Protein AF-A0A956THS9-F1 (afdb_monomer_lite)

pLDDT: mean 84.38, std 15.21, range [38.75, 98.88]

Radius of gyration: 22.65 Å; chains: 1; bounding box: 47×69×67 Å

Sequence (321 aa):
MRIQNQVSSPARQVNRKAMGSLGAATGSLVTRLAVPFVTAKLGAELCDSFGPAAKVAGAVAGFATGVYVEFKSRRFEGVFPAGRMVGGMVGGVVGTGLGTAMDGLGMDIFSPRMQDETKGFSLGSLPKKLWDPSYTSHARPTAERVQQMLDKMEPGDVIVTNSDTWLDLEVMGGLTGSNPSWVHVGLYAGDGQAVDSLIECGVVERPAAVVMGENEHVKILRPAYQGKEQAQAAVAEARTHVGKGFDLTYNLRGEGSDDGFGCAELVWKSLSRAAPQLGLEPRKLLGKEFLTHDVFTNNPNMTVIDDTGSNFGYNYLSKFS

Structure (mmCIF, N/CA/C/O backbone):
data_AF-A0A956THS9-F1
#
_entry.id   AF-A0A956THS9-F1
#
loop_
_atom_site.group_PDB
_atom_site.id
_atom_site.type_symbol
_atom_site.label_atom_id
_atom_site.label_alt_id
_atom_site.label_comp_id
_atom_site.label_asym_id
_atom_site.label_entity_id
_atom_site.label_seq_id
_atom_site.pdbx_PDB_ins_code
_atom_site.Cartn_x
_atom_site.Cartn_y
_atom_site.Cartn_z
_atom_site.occupancy
_atom_site.B_iso_or_equiv
_atom_site.auth_seq_id
_atom_site.auth_comp_id
_atom_site.auth_asym_id
_atom_site.auth_atom_id
_atom_site.pdbx_PDB_model_num
ATOM 1 N N . MET A 1 1 ? 24.525 -33.626 -41.305 1.00 48.88 1 MET A N 1
ATOM 2 C CA . MET A 1 1 ? 24.728 -33.053 -39.958 1.00 48.88 1 MET A CA 1
ATOM 3 C C . MET A 1 1 ? 23.407 -32.414 -39.533 1.00 48.88 1 MET A C 1
ATOM 5 O O . MET A 1 1 ? 23.054 -31.370 -40.061 1.00 48.88 1 MET A O 1
ATOM 9 N N . ARG A 1 2 ? 22.587 -33.103 -38.725 1.00 45.03 2 ARG A N 1
ATOM 10 C CA . ARG A 1 2 ? 21.310 -32.552 -38.233 1.00 45.03 2 ARG A CA 1
ATOM 11 C C . ARG A 1 2 ? 21.632 -31.637 -37.057 1.00 45.03 2 ARG A C 1
ATOM 13 O O . ARG A 1 2 ? 22.070 -32.128 -36.023 1.00 45.03 2 ARG A O 1
ATOM 20 N N . ILE A 1 3 ? 21.440 -30.333 -37.235 1.00 49.78 3 ILE A N 1
ATOM 21 C CA . ILE A 1 3 ? 21.437 -29.370 -36.135 1.00 49.78 3 ILE A CA 1
ATOM 22 C C . ILE A 1 3 ? 20.257 -29.773 -35.246 1.00 49.78 3 ILE A C 1
ATOM 24 O O . ILE A 1 3 ? 19.101 -29.626 -35.638 1.00 49.78 3 ILE A O 1
ATOM 28 N N . GLN A 1 4 ? 20.540 -30.392 -34.099 1.00 48.62 4 GLN A N 1
ATOM 29 C CA . GLN A 1 4 ? 19.526 -30.592 -33.073 1.00 48.62 4 GLN A CA 1
ATOM 30 C C . GLN A 1 4 ? 19.069 -29.200 -32.645 1.00 48.62 4 GLN A C 1
ATOM 32 O O . GLN A 1 4 ? 19.851 -28.441 -32.073 1.00 48.62 4 GLN A O 1
ATOM 37 N N . ASN A 1 5 ? 17.816 -28.862 -32.953 1.00 46.25 5 ASN A N 1
ATOM 38 C CA . ASN A 1 5 ? 17.142 -27.722 -32.355 1.00 46.25 5 ASN A CA 1
ATOM 39 C C . ASN A 1 5 ? 17.149 -27.952 -30.843 1.00 46.25 5 ASN A C 1
ATOM 41 O O . ASN A 1 5 ? 16.325 -28.703 -30.322 1.00 46.25 5 ASN A O 1
ATOM 45 N N . GLN A 1 6 ? 18.123 -27.357 -30.149 1.00 49.16 6 GLN A N 1
ATOM 46 C CA . GLN A 1 6 ? 18.077 -27.222 -28.705 1.00 49.16 6 GLN A CA 1
ATOM 47 C C . GLN A 1 6 ? 16.805 -26.444 -28.399 1.00 49.16 6 GLN A C 1
ATOM 49 O O . GLN A 1 6 ? 16.753 -25.229 -28.582 1.00 49.16 6 GLN A O 1
ATOM 54 N N . VAL A 1 7 ? 15.770 -27.163 -27.971 1.00 50.22 7 VAL A N 1
ATOM 55 C CA . VAL A 1 7 ? 14.616 -26.570 -27.310 1.00 50.22 7 VAL A CA 1
ATOM 56 C C . VAL A 1 7 ? 15.201 -25.782 -26.144 1.00 50.22 7 VAL A C 1
ATOM 58 O O . VAL A 1 7 ? 15.741 -26.365 -25.205 1.00 50.22 7 VAL A O 1
ATOM 61 N N . SER A 1 8 ? 15.222 -24.455 -26.276 1.00 53.62 8 SER A N 1
ATOM 62 C CA . SER A 1 8 ? 15.710 -23.552 -25.242 1.00 53.62 8 SER A CA 1
ATOM 63 C C . SER A 1 8 ? 15.016 -23.935 -23.944 1.00 53.62 8 SER A C 1
ATOM 65 O O . SER A 1 8 ? 13.783 -23.919 -23.901 1.00 53.62 8 SER A O 1
ATOM 67 N N . SER A 1 9 ? 15.779 -24.329 -22.921 1.00 55.91 9 SER A N 1
ATOM 68 C CA . SER A 1 9 ? 15.182 -24.677 -21.635 1.00 55.91 9 SER A CA 1
ATOM 69 C C . SER A 1 9 ? 14.331 -23.495 -21.148 1.00 55.91 9 SER A C 1
ATOM 71 O O . SER A 1 9 ? 14.708 -22.344 -21.393 1.00 55.91 9 SER A O 1
ATOM 73 N N . PRO A 1 10 ? 13.197 -23.735 -20.467 1.00 60.62 10 PRO A N 1
ATOM 74 C CA . PRO A 1 10 ? 12.355 -22.673 -19.908 1.00 60.62 10 PRO A CA 1
ATOM 75 C C . PRO A 1 10 ? 13.130 -21.635 -19.073 1.00 60.62 10 PRO A C 1
ATOM 77 O O . PRO A 1 10 ? 12.734 -20.475 -19.018 1.00 60.62 10 PRO A O 1
ATOM 80 N N . ALA A 1 11 ? 14.281 -22.025 -18.509 1.00 60.38 11 ALA A N 1
ATOM 81 C CA . ALA A 1 11 ? 15.203 -21.148 -17.790 1.00 60.38 11 ALA A CA 1
ATOM 82 C C . ALA A 1 11 ? 15.805 -20.016 -18.654 1.00 60.38 11 ALA A C 1
ATOM 84 O O . ALA A 1 11 ? 16.075 -18.940 -18.135 1.00 60.38 11 ALA A O 1
ATOM 85 N N . ARG A 1 12 ? 15.951 -20.193 -19.979 1.00 65.50 12 ARG A N 1
ATOM 86 C CA . ARG A 1 12 ? 16.590 -19.210 -20.888 1.00 65.50 12 ARG A CA 1
ATOM 87 C C . ARG A 1 12 ? 15.754 -17.958 -21.193 1.00 65.50 12 ARG A C 1
ATOM 89 O O . ARG A 1 12 ? 16.119 -17.199 -22.083 1.00 65.50 12 ARG A O 1
ATOM 96 N N . GLN A 1 13 ? 14.595 -17.768 -20.562 1.00 80.75 13 GLN A N 1
ATOM 97 C CA . GLN A 1 13 ? 13.785 -16.552 -20.753 1.00 80.75 13 GLN A CA 1
ATOM 98 C C . GLN A 1 13 ? 13.603 -15.736 -19.475 1.00 80.75 13 GLN A C 1
ATOM 100 O O . GLN A 1 13 ? 12.928 -14.703 -19.507 1.00 80.75 13 GLN A O 1
ATOM 105 N N . VAL A 1 14 ? 14.167 -16.203 -18.365 1.00 85.69 14 VAL A N 1
ATOM 106 C CA . VAL A 1 14 ? 13.969 -15.610 -17.048 1.00 85.69 14 VAL A CA 1
ATOM 107 C C . VAL A 1 14 ? 14.658 -14.251 -16.964 1.00 85.69 14 VAL A C 1
ATOM 109 O O . VAL A 1 14 ? 13.993 -13.253 -16.677 1.00 85.69 14 VAL A O 1
ATOM 112 N N . ASN A 1 15 ? 15.954 -14.172 -17.292 1.00 85.50 15 ASN A N 1
ATOM 113 C CA . ASN A 1 15 ? 16.691 -12.913 -17.175 1.00 85.50 15 ASN A CA 1
ATOM 114 C C . ASN A 1 15 ? 16.172 -11.873 -18.158 1.00 85.50 15 ASN A C 1
ATOM 116 O O . ASN A 1 15 ? 16.031 -10.706 -17.796 1.00 85.50 15 ASN A O 1
ATOM 120 N N . ARG A 1 16 ? 15.835 -12.286 -19.386 1.00 92.56 16 ARG A N 1
ATOM 121 C CA . ARG A 1 16 ? 15.211 -11.407 -20.380 1.00 92.56 16 ARG A CA 1
ATOM 122 C C . ARG A 1 16 ? 13.956 -10.711 -19.851 1.00 92.56 16 ARG A C 1
ATOM 124 O O . ARG A 1 16 ? 13.805 -9.508 -20.055 1.00 92.56 16 ARG A O 1
ATOM 131 N N . LYS A 1 17 ? 13.053 -11.450 -19.200 1.00 94.19 17 LYS A N 1
ATOM 132 C CA . LYS A 1 17 ? 11.801 -10.894 -18.666 1.00 94.19 17 LYS A CA 1
ATOM 133 C C . LYS A 1 17 ? 12.043 -10.005 -17.451 1.00 94.19 17 LYS A C 1
ATOM 135 O O . LYS A 1 17 ? 11.547 -8.880 -17.428 1.00 94.19 17 LYS A O 1
ATOM 140 N N . ALA A 1 18 ? 12.861 -10.468 -16.508 1.00 89.31 18 ALA A N 1
ATOM 141 C CA . ALA A 1 18 ? 13.188 -9.715 -15.304 1.00 89.31 18 ALA A CA 1
ATOM 142 C C . ALA A 1 18 ? 13.895 -8.392 -15.628 1.00 89.31 18 ALA A C 1
ATOM 144 O O . ALA A 1 18 ? 13.434 -7.325 -15.221 1.00 89.31 18 ALA A O 1
ATOM 145 N N . MET A 1 19 ? 14.956 -8.433 -16.441 1.00 87.19 19 MET A N 1
ATOM 146 C CA . MET A 1 19 ? 15.677 -7.229 -16.861 1.00 87.19 19 MET A CA 1
ATOM 147 C C . MET A 1 19 ? 14.828 -6.316 -17.741 1.00 87.19 19 MET A C 1
ATOM 149 O O . MET A 1 19 ? 14.931 -5.099 -17.621 1.00 87.19 19 MET A O 1
ATOM 153 N N . GLY A 1 20 ? 13.982 -6.871 -18.612 1.00 89.44 20 GLY A N 1
ATOM 154 C CA . GLY A 1 20 ? 13.046 -6.082 -19.408 1.00 89.44 20 GLY A CA 1
ATOM 155 C C . GLY A 1 20 ? 12.055 -5.307 -18.535 1.00 89.44 20 GLY A C 1
ATOM 156 O O . GLY A 1 20 ? 11.887 -4.104 -18.728 1.00 89.44 20 GLY A O 1
ATOM 157 N N . SER A 1 21 ? 11.460 -5.962 -17.535 1.00 92.06 21 SER A N 1
ATOM 158 C CA . SER A 1 21 ? 10.541 -5.323 -16.585 1.00 92.06 21 SER A CA 1
ATOM 159 C C . SER A 1 21 ? 11.248 -4.263 -15.730 1.00 92.06 21 SER A C 1
ATOM 161 O O . SER A 1 21 ? 10.797 -3.120 -15.675 1.00 92.06 21 SER A O 1
ATOM 163 N N . LEU A 1 22 ? 12.424 -4.579 -15.170 1.00 86.12 22 LEU A N 1
ATOM 164 C CA . LEU A 1 22 ? 13.263 -3.635 -14.411 1.00 86.12 22 LEU A CA 1
ATOM 165 C C . LEU A 1 22 ? 13.709 -2.430 -15.244 1.00 86.12 22 LEU A C 1
ATOM 167 O O . LEU A 1 22 ? 13.726 -1.297 -14.756 1.00 86.12 22 LEU A O 1
ATOM 171 N N . GLY A 1 23 ? 14.072 -2.669 -16.504 1.00 80.62 23 GLY A N 1
ATOM 172 C CA . GLY A 1 23 ? 14.433 -1.630 -17.454 1.00 80.62 23 GLY A CA 1
ATOM 173 C C . GLY A 1 23 ? 13.249 -0.710 -17.735 1.00 80.62 23 GLY A C 1
ATOM 174 O O . GLY A 1 23 ? 13.394 0.508 -17.655 1.00 80.62 23 GLY A O 1
ATOM 175 N N . ALA A 1 24 ? 12.067 -1.274 -17.998 1.00 89.19 24 ALA A N 1
ATOM 176 C CA . ALA A 1 24 ? 10.849 -0.499 -18.219 1.00 89.19 24 ALA A CA 1
ATOM 177 C C . ALA A 1 24 ? 10.439 0.310 -16.979 1.00 89.19 24 ALA A C 1
ATOM 179 O O . ALA A 1 24 ? 10.115 1.493 -17.099 1.00 89.19 24 ALA A O 1
ATOM 180 N N . ALA A 1 25 ? 10.533 -0.288 -15.792 1.00 86.12 25 ALA A N 1
ATOM 181 C CA . ALA A 1 25 ? 10.293 0.380 -14.520 1.00 86.12 25 ALA A CA 1
ATOM 182 C C . ALA A 1 25 ? 11.258 1.551 -14.304 1.00 86.12 25 ALA A C 1
ATOM 184 O O . ALA A 1 25 ? 10.829 2.689 -14.135 1.00 86.12 25 ALA A O 1
ATOM 185 N N . THR A 1 26 ? 12.566 1.310 -14.409 1.00 79.56 26 THR A N 1
ATOM 186 C CA . THR A 1 26 ? 13.591 2.355 -14.260 1.00 79.56 26 THR A CA 1
ATOM 187 C C . THR A 1 26 ? 13.408 3.472 -15.286 1.00 79.56 26 THR A C 1
ATOM 189 O O . THR A 1 26 ? 13.401 4.648 -14.929 1.00 79.56 26 THR A O 1
ATOM 192 N N . GLY A 1 27 ? 13.215 3.128 -16.561 1.00 81.38 27 GLY A N 1
ATOM 193 C CA . GLY A 1 27 ? 13.024 4.107 -17.626 1.00 81.38 27 GLY A CA 1
ATOM 194 C C . GLY A 1 27 ? 11.756 4.942 -17.433 1.00 81.38 27 GLY A C 1
ATOM 195 O O . GLY A 1 27 ? 11.786 6.164 -17.601 1.00 81.38 27 GLY A O 1
ATOM 196 N N . SER A 1 28 ? 10.655 4.312 -17.012 1.00 84.81 28 SER A N 1
ATOM 197 C CA . SER A 1 28 ? 9.431 5.024 -16.644 1.00 84.81 28 SER A CA 1
ATOM 198 C C . SER A 1 28 ? 9.631 5.920 -15.424 1.00 84.81 28 SER A C 1
ATOM 200 O O . SER A 1 28 ? 9.048 6.998 -15.392 1.00 84.81 28 SER A O 1
ATOM 202 N N . LEU A 1 29 ? 10.392 5.503 -14.414 1.00 80.88 29 LEU A N 1
ATOM 203 C CA . LEU A 1 29 ? 10.611 6.305 -13.212 1.00 80.88 29 LEU A CA 1
ATOM 204 C C . LEU A 1 29 ? 11.489 7.522 -13.512 1.00 80.88 29 LEU A C 1
ATOM 206 O O . LEU A 1 29 ? 11.124 8.640 -13.166 1.00 80.88 29 LEU A O 1
ATOM 210 N N . VAL A 1 30 ? 12.617 7.322 -14.201 1.00 74.69 30 VAL A N 1
ATOM 211 C CA . VAL A 1 30 ? 13.574 8.388 -14.542 1.00 74.69 30 VAL A CA 1
ATOM 212 C C . VAL A 1 30 ? 12.907 9.481 -15.369 1.00 74.69 30 VAL A C 1
ATOM 214 O O . VAL A 1 30 ? 13.078 10.662 -15.083 1.00 74.69 30 VAL A O 1
ATOM 217 N N . THR A 1 31 ? 12.108 9.106 -16.365 1.00 76.31 31 THR A N 1
ATOM 218 C CA . THR A 1 31 ? 11.382 10.079 -17.196 1.00 76.31 31 THR A CA 1
ATOM 219 C C . THR A 1 31 ? 10.290 10.820 -16.429 1.00 76.31 31 THR A C 1
ATOM 221 O O . THR A 1 31 ? 10.100 12.009 -16.673 1.00 76.31 31 THR A O 1
ATOM 224 N N . ARG A 1 32 ? 9.617 10.169 -15.471 1.00 72.12 32 ARG A N 1
ATOM 225 C CA . ARG A 1 32 ? 8.649 10.834 -14.582 1.00 72.12 32 ARG A CA 1
ATOM 226 C C . ARG A 1 32 ? 9.327 11.795 -13.612 1.00 72.12 32 ARG A C 1
ATOM 228 O O . ARG A 1 32 ? 8.829 12.890 -13.400 1.00 72.12 32 ARG A O 1
ATOM 235 N N . LEU A 1 33 ? 10.480 11.419 -13.061 1.00 68.50 33 LEU A N 1
ATOM 236 C CA . LEU A 1 33 ? 11.251 12.269 -12.153 1.00 68.50 33 LEU A CA 1
ATOM 237 C C . LEU A 1 33 ? 12.009 13.390 -12.876 1.00 68.50 33 LEU A C 1
ATOM 239 O O . LEU A 1 33 ? 12.329 14.402 -12.256 1.00 68.50 33 LEU A O 1
ATOM 243 N N . ALA A 1 34 ? 12.261 13.260 -14.181 1.00 71.38 34 ALA A N 1
ATOM 244 C CA . ALA A 1 34 ? 12.907 14.302 -14.972 1.00 71.38 34 ALA A CA 1
ATOM 245 C C . ALA A 1 34 ? 12.140 15.631 -14.907 1.00 71.38 34 ALA A C 1
ATOM 247 O O . ALA A 1 34 ? 12.776 16.676 -14.833 1.00 71.38 34 ALA A O 1
ATOM 248 N N . VAL A 1 35 ? 10.802 15.610 -14.859 1.00 67.88 35 VAL A N 1
ATOM 249 C CA . VAL A 1 35 ? 9.987 16.828 -14.713 1.00 67.88 35 VAL A CA 1
ATOM 250 C C . VAL A 1 35 ? 10.237 17.510 -13.355 1.00 67.88 35 VAL A C 1
ATOM 252 O O . VAL A 1 35 ? 10.693 18.652 -13.383 1.00 67.88 35 VAL A O 1
ATOM 255 N N . PRO A 1 36 ? 10.071 16.844 -12.189 1.00 66.50 36 PRO A N 1
ATOM 256 C CA . PRO A 1 36 ? 10.497 17.357 -10.886 1.00 66.50 36 PRO A CA 1
ATOM 257 C C . PRO A 1 36 ? 11.933 17.870 -10.837 1.00 66.50 36 PRO A C 1
ATOM 259 O O . PRO A 1 36 ? 12.185 18.902 -10.226 1.00 66.50 36 PRO A O 1
ATOM 262 N N . PHE A 1 37 ? 12.889 17.187 -11.469 1.00 68.25 37 PHE A N 1
ATOM 263 C CA . PHE A 1 37 ? 14.281 17.638 -11.469 1.00 68.25 37 PHE A CA 1
ATOM 264 C C . PHE A 1 37 ? 14.514 18.849 -12.379 1.00 68.25 37 PHE A C 1
ATOM 266 O O . PHE A 1 37 ? 15.294 19.731 -12.022 1.00 68.25 37 PHE A O 1
ATOM 273 N N . VAL A 1 38 ? 13.822 18.940 -13.517 1.00 71.00 38 VAL A N 1
ATOM 274 C CA . VAL A 1 38 ? 13.850 20.122 -14.388 1.00 71.00 38 VAL A CA 1
ATOM 275 C C . VAL A 1 38 ? 13.215 21.312 -13.679 1.00 71.00 38 VAL A C 1
ATOM 277 O O . VAL A 1 38 ? 13.812 22.382 -13.655 1.00 71.00 38 VAL A O 1
ATOM 280 N N . THR A 1 39 ? 12.059 21.144 -13.037 1.00 66.81 39 THR A N 1
ATOM 281 C CA . THR A 1 39 ? 11.416 22.226 -12.283 1.00 66.81 39 THR A CA 1
ATOM 282 C C . THR A 1 39 ? 12.198 22.589 -11.024 1.00 66.81 39 THR A C 1
ATOM 284 O O . THR A 1 39 ? 12.272 23.768 -10.697 1.00 66.81 39 THR A O 1
ATOM 287 N N . ALA A 1 40 ? 12.839 21.629 -10.348 1.00 68.94 40 ALA A N 1
ATOM 288 C CA . ALA A 1 40 ? 13.775 21.896 -9.254 1.00 68.94 40 ALA A CA 1
ATOM 289 C C . ALA A 1 40 ? 14.965 22.725 -9.733 1.00 68.94 40 ALA A C 1
ATOM 291 O O . ALA A 1 40 ? 15.321 23.717 -9.106 1.00 68.94 40 ALA A O 1
ATOM 292 N N . LYS A 1 41 ? 15.558 22.361 -10.873 1.00 71.38 41 LYS A N 1
ATOM 293 C CA . LYS A 1 41 ? 16.646 23.127 -11.479 1.00 71.38 41 LYS A CA 1
ATOM 294 C C . LYS A 1 41 ? 16.190 24.540 -11.851 1.00 71.38 41 LYS A C 1
ATOM 296 O O . LYS A 1 41 ? 16.860 25.490 -11.469 1.00 71.38 41 LYS A O 1
ATOM 301 N N . LEU A 1 42 ? 15.037 24.686 -12.507 1.00 64.44 42 LEU A N 1
ATOM 302 C CA . LEU A 1 42 ? 14.463 25.990 -12.854 1.00 64.44 42 LEU A CA 1
ATOM 303 C C . LEU A 1 42 ? 14.167 26.834 -11.606 1.00 64.44 42 LEU A C 1
ATOM 305 O O . LEU A 1 42 ? 14.497 28.012 -11.574 1.00 64.44 42 LEU A O 1
ATOM 309 N N . GLY A 1 43 ? 13.599 26.239 -10.555 1.00 62.91 43 GLY A N 1
ATOM 310 C CA . GLY A 1 43 ? 13.364 26.920 -9.282 1.00 62.91 43 GLY A CA 1
ATOM 311 C C . GLY A 1 43 ? 14.664 27.344 -8.594 1.00 62.91 43 GLY A C 1
ATOM 312 O O . GLY A 1 43 ? 14.754 28.454 -8.077 1.00 62.91 43 GLY A O 1
ATOM 313 N N . ALA A 1 44 ? 15.700 26.502 -8.638 1.00 63.69 44 ALA A N 1
ATOM 314 C CA . ALA A 1 44 ? 17.029 26.841 -8.138 1.00 63.69 44 ALA A CA 1
ATOM 315 C C . ALA A 1 44 ? 17.656 28.003 -8.925 1.00 63.69 44 ALA A C 1
ATOM 317 O O . ALA A 1 44 ? 18.221 28.908 -8.321 1.00 63.69 44 ALA A O 1
ATOM 318 N N . GLU A 1 45 ? 17.540 27.991 -10.255 1.00 73.94 45 GLU A N 1
ATOM 319 C CA . GLU A 1 45 ? 18.052 29.038 -11.148 1.00 73.94 45 GLU A CA 1
ATOM 320 C C . GLU A 1 45 ? 17.312 30.371 -10.951 1.00 73.94 45 GLU A C 1
ATOM 322 O O . GLU A 1 45 ? 17.953 31.416 -10.867 1.00 73.94 45 GLU A O 1
ATOM 327 N N . LEU A 1 46 ? 15.985 30.345 -10.780 1.00 58.03 46 LEU A N 1
ATOM 328 C CA . LEU A 1 46 ? 15.172 31.535 -10.491 1.00 58.03 46 LEU A CA 1
ATOM 329 C C . LEU A 1 46 ? 15.508 32.178 -9.138 1.00 58.03 46 LEU A C 1
ATOM 331 O O . LEU A 1 46 ? 15.340 33.385 -8.971 1.00 58.03 46 LEU A O 1
ATOM 335 N N . CYS A 1 47 ? 15.979 31.387 -8.171 1.00 54.12 47 CYS A N 1
ATOM 336 C CA . CYS A 1 47 ? 16.333 31.869 -6.838 1.00 54.12 47 CYS A CA 1
ATOM 337 C C . CYS A 1 47 ? 17.844 32.093 -6.629 1.00 54.12 47 CYS A C 1
ATOM 339 O O . CYS A 1 47 ? 18.243 32.519 -5.544 1.00 54.12 47 CYS A O 1
ATOM 341 N N . ASP A 1 48 ? 18.685 31.843 -7.640 1.00 65.69 48 ASP A N 1
ATOM 342 C CA . ASP A 1 48 ? 20.152 31.885 -7.522 1.00 65.69 48 ASP A CA 1
ATOM 343 C C . ASP A 1 48 ? 20.671 33.287 -7.157 1.00 65.69 48 ASP A C 1
ATOM 345 O O . ASP A 1 48 ? 21.594 33.436 -6.355 1.00 65.69 48 ASP A O 1
ATOM 349 N N . SER A 1 49 ? 20.007 34.337 -7.653 1.00 60.62 49 SER A N 1
ATOM 350 C CA . SER A 1 49 ? 20.343 35.739 -7.364 1.00 60.62 49 SER A CA 1
ATOM 351 C C . SER A 1 49 ? 20.110 36.163 -5.909 1.00 60.62 49 SER A C 1
ATOM 353 O O . SER A 1 49 ? 20.558 37.235 -5.512 1.00 60.62 49 SER A O 1
ATOM 355 N N . PHE A 1 50 ? 19.414 35.350 -5.109 1.00 47.75 50 PHE A N 1
ATOM 356 C CA . PHE A 1 50 ? 19.068 35.647 -3.713 1.00 47.75 50 PHE A CA 1
ATOM 357 C C . PHE A 1 50 ? 19.938 34.879 -2.701 1.00 47.75 50 PHE A C 1
ATOM 359 O O . PHE A 1 50 ? 19.692 34.926 -1.495 1.00 47.75 50 PHE A O 1
ATOM 366 N N . GLY A 1 51 ? 20.976 34.187 -3.181 1.00 72.69 51 GLY A N 1
ATOM 367 C CA . GLY A 1 51 ? 21.968 33.498 -2.360 1.00 72.69 51 GLY A CA 1
ATOM 368 C C . GLY A 1 51 ? 21.673 32.010 -2.103 1.00 72.69 51 GLY A C 1
ATOM 369 O O . GLY A 1 51 ? 20.620 31.490 -2.478 1.00 72.69 51 GLY A O 1
ATOM 370 N N . PRO A 1 52 ? 22.603 31.287 -1.445 1.00 66.88 52 PRO A N 1
ATOM 371 C CA . PRO A 1 52 ? 22.579 29.821 -1.378 1.00 66.88 52 PRO A CA 1
ATOM 372 C C . PRO A 1 52 ? 21.339 29.230 -0.695 1.00 66.88 52 PRO A C 1
ATOM 374 O O . PRO A 1 52 ? 20.815 28.211 -1.141 1.00 66.88 52 PRO A O 1
ATOM 377 N N . ALA A 1 53 ? 20.838 29.875 0.363 1.00 57.44 53 ALA A N 1
ATOM 378 C CA . ALA A 1 53 ? 19.637 29.424 1.066 1.00 57.44 53 ALA A CA 1
ATOM 379 C C . ALA A 1 53 ? 18.374 29.568 0.196 1.00 57.44 53 ALA A C 1
ATOM 381 O O . ALA A 1 53 ? 17.538 28.665 0.167 1.00 57.44 53 ALA A O 1
ATOM 382 N N . ALA A 1 54 ? 18.266 30.661 -0.565 1.00 53.34 54 ALA A N 1
ATOM 383 C CA . ALA A 1 54 ? 17.162 30.886 -1.493 1.00 53.34 54 ALA A CA 1
ATOM 384 C C . ALA A 1 54 ? 17.216 29.920 -2.684 1.00 53.34 54 ALA A C 1
ATOM 386 O O . ALA A 1 54 ? 16.183 29.391 -3.078 1.00 53.34 54 ALA A O 1
ATOM 387 N N . LYS A 1 55 ? 18.412 29.605 -3.200 1.00 62.41 55 LYS A N 1
ATOM 388 C CA . LYS A 1 55 ? 18.617 28.574 -4.231 1.00 62.41 55 LYS A CA 1
ATOM 389 C C . LYS A 1 55 ? 18.107 27.199 -3.794 1.00 62.41 55 LYS A C 1
ATOM 391 O O . LYS A 1 55 ? 17.414 26.530 -4.556 1.00 62.41 55 LYS A O 1
ATOM 396 N N . VAL A 1 56 ? 18.421 26.779 -2.564 1.00 58.38 56 VAL A N 1
ATOM 397 C CA . VAL A 1 56 ? 17.923 25.512 -1.998 1.00 58.38 56 VAL A CA 1
ATOM 398 C C . VAL A 1 56 ? 16.403 25.553 -1.834 1.00 58.38 56 VAL A C 1
ATOM 400 O O . VAL A 1 56 ? 15.727 24.607 -2.230 1.00 58.38 56 VAL A O 1
ATOM 403 N N . ALA A 1 57 ? 15.851 26.655 -1.319 1.00 55.88 57 ALA A N 1
ATOM 404 C CA . ALA A 1 57 ? 14.404 26.824 -1.193 1.00 55.88 57 ALA A CA 1
ATOM 405 C C . ALA A 1 57 ? 13.693 26.781 -2.561 1.00 55.88 57 ALA A C 1
ATOM 407 O O . ALA A 1 57 ? 12.680 26.099 -2.702 1.00 55.88 57 ALA A O 1
ATOM 408 N N . GLY A 1 58 ? 14.260 27.431 -3.581 1.00 50.78 58 GLY A N 1
ATOM 409 C CA . GLY A 1 58 ? 13.784 27.399 -4.963 1.00 50.78 58 GLY A CA 1
ATOM 410 C C . GLY A 1 58 ? 13.863 26.006 -5.583 1.00 50.78 58 GLY A C 1
ATOM 411 O O . GLY A 1 58 ? 12.920 25.582 -6.246 1.00 50.78 58 GLY A O 1
ATOM 412 N N . ALA A 1 59 ? 14.926 25.245 -5.307 1.00 57.53 59 ALA A N 1
ATOM 413 C CA . ALA A 1 59 ? 15.045 23.854 -5.740 1.00 57.53 59 ALA A CA 1
ATOM 414 C C . ALA A 1 59 ? 13.966 22.959 -5.117 1.00 57.53 59 ALA A C 1
ATOM 416 O O . ALA A 1 59 ? 13.334 22.175 -5.821 1.00 57.53 59 ALA A O 1
ATOM 417 N N . VAL A 1 60 ? 13.719 23.104 -3.811 1.00 62.22 60 VAL A N 1
ATOM 418 C CA . VAL A 1 60 ? 12.679 22.357 -3.088 1.00 62.22 60 VAL A CA 1
ATOM 419 C C . VAL A 1 60 ? 11.286 22.738 -3.589 1.00 62.22 60 VAL A C 1
ATOM 421 O O . VAL A 1 60 ? 10.484 21.854 -3.879 1.00 62.22 60 VAL A O 1
ATOM 424 N N . ALA A 1 61 ? 11.004 24.033 -3.756 1.00 59.78 61 ALA A N 1
ATOM 425 C CA . ALA A 1 61 ? 9.728 24.517 -4.279 1.00 59.78 61 ALA A CA 1
ATOM 426 C C . ALA A 1 61 ? 9.503 24.081 -5.735 1.00 59.78 61 ALA A C 1
ATOM 428 O O . ALA A 1 61 ? 8.409 23.646 -6.093 1.00 59.78 61 ALA A O 1
ATOM 429 N N . GLY A 1 62 ? 10.543 24.138 -6.568 1.00 58.44 62 GLY A N 1
ATOM 430 C CA . GLY A 1 62 ? 10.523 23.666 -7.947 1.00 58.44 62 GLY A CA 1
ATOM 431 C C . GLY A 1 62 ? 10.311 22.156 -8.038 1.00 58.44 62 GLY A C 1
ATOM 432 O O . GLY A 1 62 ? 9.471 21.705 -8.815 1.00 58.44 62 GLY A O 1
ATOM 433 N N . PHE A 1 63 ? 10.991 21.370 -7.201 1.00 67.56 63 PHE A N 1
ATOM 434 C CA . PHE A 1 63 ? 10.775 19.926 -7.101 1.00 67.56 63 PHE A CA 1
ATOM 435 C C . PHE A 1 63 ? 9.336 19.616 -6.681 1.00 67.56 63 PHE A C 1
ATOM 437 O O . PHE A 1 63 ? 8.645 18.873 -7.372 1.00 67.56 63 PHE A O 1
ATOM 444 N N . ALA A 1 64 ? 8.853 20.249 -5.607 1.00 59.66 64 ALA A N 1
ATOM 445 C CA . ALA A 1 64 ? 7.483 20.102 -5.123 1.00 59.66 64 ALA A CA 1
ATOM 446 C C . ALA A 1 64 ? 6.448 20.514 -6.181 1.00 59.66 64 ALA A C 1
ATOM 448 O O . ALA A 1 64 ? 5.425 19.853 -6.315 1.00 59.66 64 ALA A O 1
ATOM 449 N N . THR A 1 65 ? 6.731 21.547 -6.980 1.00 61.00 65 THR A N 1
ATOM 450 C CA . THR A 1 65 ? 5.875 21.978 -8.095 1.00 61.00 65 THR A CA 1
ATOM 451 C C . THR A 1 65 ? 5.875 20.960 -9.231 1.00 61.00 65 THR A C 1
ATOM 453 O O . THR A 1 65 ? 4.815 20.656 -9.762 1.00 61.00 65 THR A O 1
ATOM 456 N N . GLY A 1 66 ? 7.025 20.394 -9.603 1.00 61.53 66 GLY A N 1
ATOM 457 C CA . GLY A 1 66 ? 7.084 19.367 -10.649 1.00 61.53 66 GLY A CA 1
ATOM 458 C C . GLY A 1 66 ? 6.432 18.057 -10.223 1.00 61.53 66 GLY A C 1
ATOM 459 O O . GLY A 1 66 ? 5.730 17.445 -11.022 1.00 61.53 66 GLY A O 1
ATOM 460 N N . VAL A 1 67 ? 6.579 17.680 -8.948 1.00 64.69 67 VAL A N 1
ATOM 461 C CA . VAL A 1 67 ? 5.788 16.613 -8.320 1.00 64.69 67 VAL A CA 1
ATOM 462 C C . VAL A 1 67 ? 4.306 16.985 -8.394 1.00 64.69 67 VAL A C 1
ATOM 464 O O . VAL A 1 67 ? 3.519 16.246 -8.961 1.00 64.69 67 VAL A O 1
ATOM 467 N N . TYR A 1 68 ? 3.903 18.171 -7.946 1.00 61.12 68 TYR A N 1
ATOM 468 C CA . TYR A 1 68 ? 2.503 18.597 -7.991 1.00 61.12 68 TYR A CA 1
ATOM 469 C C . TYR A 1 68 ? 1.911 18.610 -9.411 1.00 61.12 68 TYR A C 1
ATOM 471 O O . TYR A 1 68 ? 0.779 18.179 -9.592 1.00 61.12 68 TYR A O 1
ATOM 479 N N . VAL A 1 69 ? 2.650 19.052 -10.432 1.00 60.06 69 VAL A N 1
ATOM 480 C CA . VAL A 1 69 ? 2.200 19.074 -11.835 1.00 60.06 69 VAL A CA 1
ATOM 481 C C . VAL A 1 69 ? 2.061 17.657 -12.396 1.00 60.06 69 VAL A C 1
ATOM 483 O O . VAL A 1 69 ? 1.027 17.335 -12.983 1.00 60.06 69 VAL A O 1
ATOM 486 N N . GLU A 1 70 ? 3.045 16.784 -12.168 1.00 62.69 70 GLU A N 1
ATOM 487 C CA . GLU A 1 70 ? 2.967 15.365 -12.546 1.00 62.69 70 GLU A CA 1
ATOM 488 C C . GLU A 1 70 ? 1.763 14.680 -11.870 1.00 62.69 70 GLU A C 1
ATOM 490 O O . GLU A 1 70 ? 1.051 13.899 -12.498 1.00 62.69 70 GLU A O 1
ATOM 495 N N . PHE A 1 71 ? 1.472 15.025 -10.614 1.00 60.91 71 PHE A N 1
ATOM 496 C CA . PHE A 1 71 ? 0.394 14.413 -9.834 1.00 60.91 71 PHE A CA 1
ATOM 497 C C . PHE A 1 71 ? -0.990 15.006 -10.157 1.00 60.91 71 PHE A C 1
ATOM 499 O O . PHE A 1 71 ? -1.973 14.273 -10.263 1.00 60.91 71 PHE A O 1
ATOM 506 N N . LYS A 1 72 ? -1.097 16.323 -10.369 1.00 56.66 72 LYS A N 1
ATOM 507 C CA . LYS A 1 72 ? -2.357 17.002 -10.719 1.00 56.66 72 LYS A CA 1
ATOM 508 C C . LYS A 1 72 ? -2.785 16.702 -12.153 1.00 56.66 72 LYS A C 1
ATOM 510 O O . LYS A 1 72 ? -3.979 16.561 -12.411 1.00 56.66 72 LYS A O 1
ATOM 515 N N . SER A 1 73 ? -1.832 16.555 -13.075 1.00 51.75 73 SER A N 1
ATOM 516 C CA . SER A 1 73 ? -2.119 16.265 -14.485 1.00 51.75 73 SER A CA 1
ATOM 517 C C . SER A 1 73 ? -2.846 14.927 -14.693 1.00 51.75 73 SER A C 1
ATOM 519 O O . SER A 1 73 ? -3.679 14.823 -15.593 1.00 51.75 73 SER A O 1
ATOM 521 N N . ARG A 1 74 ? -2.640 13.949 -13.797 1.00 52.66 74 ARG A N 1
ATOM 522 C CA . ARG A 1 74 ? -3.392 12.682 -13.760 1.00 52.66 74 ARG A CA 1
ATOM 523 C C . ARG A 1 74 ? -4.843 12.829 -13.317 1.00 52.66 74 ARG A C 1
ATOM 525 O O . ARG A 1 74 ? -5.687 12.061 -13.765 1.00 52.66 74 ARG A O 1
ATOM 532 N N . ARG A 1 75 ? -5.128 13.786 -12.429 1.00 48.28 75 ARG A N 1
ATOM 533 C CA . ARG A 1 75 ? -6.464 13.968 -11.849 1.00 48.28 75 ARG A CA 1
ATOM 534 C C . ARG A 1 75 ? -7.363 14.870 -12.697 1.00 48.28 75 ARG A C 1
ATOM 536 O O . ARG A 1 75 ? -8.571 14.810 -12.506 1.00 48.28 75 ARG A O 1
ATOM 543 N N . PHE A 1 76 ? -6.808 15.675 -13.615 1.00 38.75 76 PHE A N 1
ATOM 544 C CA . PHE A 1 76 ? -7.609 16.700 -14.293 1.00 38.75 76 PHE A CA 1
ATOM 545 C C . PHE A 1 76 ? -7.533 16.815 -15.824 1.00 38.75 76 PHE A C 1
ATOM 547 O O . PHE A 1 76 ? -8.568 17.151 -16.384 1.00 38.75 76 PHE A O 1
ATOM 554 N N . GLU A 1 77 ? -6.441 16.555 -16.558 1.00 43.31 77 GLU A N 1
ATOM 555 C CA . GLU A 1 77 ? -6.397 17.068 -17.955 1.00 43.31 77 GLU A CA 1
ATOM 556 C C . GLU A 1 77 ? -5.539 16.274 -18.953 1.00 43.31 77 GLU A C 1
ATOM 558 O O . GLU A 1 77 ? -4.777 16.861 -19.713 1.00 43.31 77 GLU A O 1
ATOM 563 N N . GLY A 1 78 ? -5.659 14.942 -19.011 1.00 45.97 78 GLY A N 1
ATOM 564 C CA . GLY A 1 78 ? -5.265 14.184 -20.215 1.00 45.97 78 GLY A CA 1
ATOM 565 C C . GLY A 1 78 ? -3.819 14.379 -20.704 1.00 45.97 78 GLY A C 1
ATOM 566 O O . GLY A 1 78 ? -3.532 14.110 -21.873 1.00 45.97 78 GLY A O 1
ATOM 567 N N . VAL A 1 79 ? -2.905 14.838 -19.838 1.00 50.94 79 VAL A N 1
ATOM 568 C CA . VAL A 1 79 ? -1.488 14.967 -20.173 1.00 50.94 79 VAL A CA 1
ATOM 569 C C . VAL A 1 79 ? -0.953 13.554 -20.313 1.00 50.94 79 VAL A C 1
ATOM 571 O O . VAL A 1 79 ? -0.809 12.796 -19.356 1.00 50.94 79 VAL A O 1
ATOM 574 N N . PHE A 1 80 ? -0.757 13.199 -21.573 1.00 54.22 80 PHE A N 1
ATOM 575 C CA . PHE A 1 80 ? -0.264 11.928 -22.062 1.00 54.22 80 PHE A CA 1
ATOM 576 C C . PHE A 1 80 ? 0.870 11.395 -21.171 1.00 54.22 80 PHE A C 1
ATOM 578 O O . PHE A 1 80 ? 1.817 12.142 -20.903 1.00 54.22 80 PHE A O 1
ATOM 585 N N . PRO A 1 81 ? 0.884 10.106 -20.785 1.00 69.44 81 PRO A N 1
ATOM 586 C CA . PRO A 1 81 ? 2.014 9.501 -20.083 1.00 69.44 81 PRO A CA 1
ATOM 587 C C . PRO A 1 81 ? 3.208 9.293 -21.037 1.00 69.44 81 PRO A C 1
ATOM 589 O O . PRO A 1 81 ? 3.853 8.250 -21.008 1.00 69.44 81 PRO A O 1
ATOM 592 N N . ALA A 1 82 ? 3.516 10.263 -21.907 1.00 75.38 82 ALA A N 1
ATOM 593 C CA . ALA A 1 82 ? 4.559 10.188 -22.924 1.00 75.38 82 ALA A CA 1
ATOM 594 C C . ALA A 1 82 ? 5.930 9.904 -22.299 1.00 75.38 82 ALA A C 1
ATOM 596 O O . ALA A 1 82 ? 6.673 9.087 -22.830 1.00 75.38 82 ALA A O 1
ATOM 597 N N . GLY A 1 83 ? 6.229 10.493 -21.133 1.00 76.31 83 GLY A N 1
ATOM 598 C CA . GLY A 1 83 ? 7.435 10.182 -20.360 1.00 76.31 83 GLY A CA 1
ATOM 599 C C . GLY A 1 83 ? 7.490 8.707 -19.960 1.00 76.31 83 GLY A C 1
ATOM 600 O O . GLY A 1 83 ? 8.399 7.994 -20.381 1.00 76.31 83 GLY A O 1
ATOM 601 N N . ARG A 1 84 ? 6.464 8.217 -19.247 1.00 83.56 84 ARG A N 1
ATOM 602 C CA . ARG A 1 84 ? 6.327 6.794 -18.875 1.00 83.56 84 ARG A CA 1
ATOM 603 C C . ARG A 1 84 ? 6.405 5.875 -20.093 1.00 83.56 84 ARG A C 1
ATOM 605 O O . ARG A 1 84 ? 7.060 4.842 -20.019 1.00 83.56 84 ARG A O 1
ATOM 612 N N . MET A 1 85 ? 5.772 6.247 -21.203 1.00 87.62 85 MET A N 1
ATOM 613 C CA . MET A 1 85 ? 5.751 5.451 -22.424 1.00 87.62 85 MET A CA 1
ATOM 614 C C . MET A 1 85 ? 7.128 5.393 -23.090 1.00 87.62 85 MET A C 1
ATOM 616 O O . MET A 1 85 ? 7.649 4.306 -23.307 1.00 87.62 85 MET A O 1
ATOM 620 N N . VAL A 1 86 ? 7.748 6.539 -23.376 1.00 86.00 86 VAL A N 1
ATOM 621 C CA . VAL A 1 86 ? 9.067 6.608 -24.024 1.00 86.00 86 VAL A CA 1
ATOM 622 C C . VAL A 1 86 ? 10.132 5.990 -23.125 1.00 86.00 86 VAL A C 1
ATOM 624 O O . VAL A 1 86 ? 10.863 5.101 -23.558 1.00 86.00 86 VAL A O 1
ATOM 627 N N . GLY A 1 87 ? 10.184 6.408 -21.860 1.00 83.62 87 GLY A N 1
ATOM 628 C CA . GLY A 1 87 ? 11.130 5.892 -20.880 1.00 83.62 87 GLY A CA 1
ATOM 629 C C . GLY A 1 87 ? 10.954 4.398 -20.649 1.00 83.62 87 GLY A C 1
ATOM 630 O O . GLY A 1 87 ? 11.926 3.650 -20.715 1.00 83.62 87 GLY A O 1
ATOM 631 N N . GLY A 1 88 ? 9.715 3.949 -20.443 1.00 87.50 88 GLY A N 1
ATOM 632 C CA . GLY A 1 88 ? 9.400 2.540 -20.245 1.00 87.50 88 GLY A CA 1
ATOM 633 C C . GLY A 1 88 ? 9.735 1.676 -21.459 1.00 87.50 88 GLY A C 1
ATOM 634 O O . GLY A 1 88 ? 10.302 0.601 -21.296 1.00 87.50 88 GLY A O 1
ATOM 635 N N . MET A 1 89 ? 9.469 2.146 -22.681 1.00 92.56 89 MET A N 1
ATOM 636 C CA . MET A 1 89 ? 9.822 1.413 -23.902 1.00 92.56 89 MET A CA 1
ATOM 637 C C . MET A 1 89 ? 11.336 1.327 -24.105 1.00 92.56 89 MET A C 1
ATOM 639 O O . MET A 1 89 ? 11.853 0.231 -24.317 1.00 92.56 89 MET A O 1
ATOM 643 N N . VAL A 1 90 ? 12.058 2.450 -24.010 1.00 82.56 90 VAL A N 1
ATOM 644 C CA . VAL A 1 90 ? 13.526 2.476 -24.154 1.00 82.56 90 VAL A CA 1
ATOM 645 C C . VAL A 1 90 ? 14.173 1.594 -23.091 1.00 82.56 90 VAL A C 1
ATOM 647 O O . VAL A 1 90 ? 14.973 0.715 -23.415 1.00 82.56 90 VAL A O 1
ATOM 650 N N . GLY A 1 91 ? 13.778 1.779 -21.831 1.00 81.31 91 GLY A N 1
ATOM 651 C CA . GLY A 1 91 ? 14.271 0.985 -20.716 1.00 81.31 91 GLY A CA 1
ATOM 652 C C . GLY A 1 91 ? 13.955 -0.501 -20.881 1.00 81.31 91 GLY A C 1
ATOM 653 O O . GLY A 1 91 ? 14.837 -1.337 -20.699 1.00 81.31 91 GLY A O 1
ATOM 654 N N . GLY A 1 92 ? 12.735 -0.842 -21.305 1.00 88.19 92 GLY A N 1
ATOM 655 C CA . GLY A 1 92 ? 12.324 -2.221 -21.554 1.00 88.19 92 GLY A CA 1
ATOM 656 C C . GLY A 1 92 ? 13.133 -2.902 -22.657 1.00 88.19 92 GLY A C 1
ATOM 657 O O . GLY A 1 92 ? 13.537 -4.055 -22.497 1.00 88.19 92 GLY A O 1
ATOM 658 N N . VAL A 1 93 ? 13.416 -2.200 -23.761 1.00 91.12 93 VAL A N 1
ATOM 659 C CA . VAL A 1 93 ? 14.243 -2.713 -24.870 1.00 91.12 93 VAL A CA 1
ATOM 660 C C . VAL A 1 93 ? 15.683 -2.948 -24.415 1.00 91.12 93 VAL A C 1
ATOM 662 O O . VAL A 1 93 ? 16.212 -4.041 -24.624 1.00 91.12 93 VAL A O 1
ATOM 665 N N . VAL A 1 94 ? 16.299 -1.964 -23.748 1.00 79.31 94 VAL A N 1
ATOM 666 C CA . VAL A 1 94 ? 17.667 -2.084 -23.213 1.00 79.31 94 VAL A CA 1
ATOM 667 C C . VAL A 1 94 ? 17.754 -3.235 -22.209 1.00 79.31 94 VAL A C 1
ATOM 669 O O . VAL A 1 94 ? 18.623 -4.098 -22.333 1.00 79.31 94 VAL A O 1
ATOM 672 N N . GLY A 1 95 ? 16.812 -3.304 -21.265 1.00 84.88 95 GLY A N 1
ATOM 673 C CA . GLY A 1 95 ? 16.727 -4.373 -20.273 1.00 84.88 95 GLY A CA 1
ATOM 674 C C . GLY A 1 95 ? 16.569 -5.758 -20.905 1.00 84.88 95 GLY A C 1
ATOM 675 O O . GLY A 1 95 ? 17.294 -6.686 -20.557 1.00 84.88 95 GLY A O 1
ATOM 676 N N . THR A 1 96 ? 15.699 -5.895 -21.909 1.00 91.62 96 THR A N 1
ATOM 677 C CA . THR A 1 96 ? 15.517 -7.152 -22.660 1.00 91.62 96 THR A CA 1
ATOM 678 C C . THR A 1 96 ? 16.819 -7.593 -23.342 1.00 91.62 96 THR A C 1
ATOM 680 O O . THR A 1 96 ? 17.153 -8.781 -23.325 1.00 91.62 96 THR A O 1
ATOM 683 N N . GLY A 1 97 ? 17.572 -6.651 -23.923 1.00 85.31 97 GLY A N 1
ATOM 684 C CA . GLY A 1 97 ? 18.875 -6.918 -24.536 1.00 85.31 97 GLY A CA 1
ATOM 685 C C . GLY A 1 97 ? 19.907 -7.429 -23.528 1.00 85.31 97 GLY A C 1
ATOM 686 O O . GLY A 1 97 ? 20.528 -8.467 -23.763 1.00 85.31 97 GLY A O 1
ATOM 687 N N . LEU A 1 98 ? 20.027 -6.760 -22.375 1.00 76.88 98 LEU A N 1
ATOM 688 C CA . LEU A 1 98 ? 20.910 -7.186 -21.281 1.00 76.88 98 LEU A CA 1
ATOM 689 C C . LEU A 1 98 ? 20.530 -8.571 -20.746 1.00 76.88 98 LEU A C 1
ATOM 691 O O . LEU A 1 98 ? 21.390 -9.441 -20.628 1.00 76.88 98 LEU A O 1
ATOM 695 N N . GLY A 1 99 ? 19.242 -8.809 -20.493 1.00 84.06 99 GLY A N 1
ATOM 696 C CA . GLY A 1 99 ? 18.767 -10.106 -20.016 1.00 84.06 99 GLY A CA 1
ATOM 697 C C . GLY A 1 99 ? 19.017 -11.235 -21.020 1.00 84.06 99 GLY A C 1
ATOM 698 O O . GLY A 1 99 ? 19.410 -12.324 -20.622 1.00 84.06 99 GLY A O 1
ATOM 699 N N . THR A 1 100 ? 18.905 -10.961 -22.325 1.00 90.50 100 THR A N 1
ATOM 700 C CA . THR A 1 100 ? 19.247 -11.936 -23.379 1.00 90.50 100 THR A CA 1
ATOM 701 C C . THR A 1 100 ? 20.739 -12.285 -23.371 1.00 90.50 100 THR A C 1
ATOM 703 O O . THR A 1 100 ? 21.099 -13.449 -23.540 1.00 90.50 100 THR A O 1
ATOM 706 N N . ALA A 1 101 ? 21.619 -11.301 -23.147 1.00 82.75 101 ALA A N 1
ATOM 707 C CA . ALA A 1 101 ? 23.053 -11.551 -23.004 1.00 82.75 101 ALA A CA 1
ATOM 708 C C . ALA A 1 101 ? 23.356 -12.406 -21.760 1.00 82.75 101 ALA A C 1
ATOM 710 O O . ALA A 1 101 ? 24.129 -13.358 -21.846 1.00 82.75 101 ALA A O 1
ATOM 711 N N . MET A 1 102 ? 22.698 -12.124 -20.632 1.00 83.69 102 MET A N 1
ATOM 712 C CA . MET A 1 102 ? 22.831 -12.906 -19.395 1.00 83.69 102 MET A CA 1
ATOM 713 C C . MET A 1 102 ? 22.347 -14.351 -19.555 1.00 83.69 102 MET A C 1
ATOM 715 O O . MET A 1 102 ? 23.035 -15.274 -19.119 1.00 83.69 102 MET A O 1
ATOM 719 N N . ASP A 1 103 ? 21.215 -14.556 -20.236 1.00 87.50 103 ASP A N 1
ATOM 720 C CA . ASP A 1 103 ? 20.707 -15.888 -20.585 1.00 87.50 103 ASP A CA 1
ATOM 721 C C . ASP A 1 103 ? 21.724 -16.655 -21.457 1.00 87.50 103 ASP A C 1
ATOM 723 O O . ASP A 1 103 ? 21.931 -17.855 -21.267 1.00 87.50 103 ASP A O 1
ATOM 727 N N . GLY A 1 104 ? 22.412 -15.965 -22.377 1.00 88.38 104 GLY A N 1
ATOM 728 C CA . GLY A 1 104 ? 23.489 -16.535 -23.197 1.00 88.38 104 GLY A CA 1
ATOM 729 C C . GLY A 1 104 ? 24.743 -16.923 -22.406 1.00 88.38 104 GLY A C 1
ATOM 730 O O . GLY A 1 104 ? 25.428 -17.875 -22.779 1.00 88.38 104 GLY A O 1
ATOM 731 N N . LEU A 1 105 ? 25.016 -16.227 -21.299 1.00 86.94 105 LEU A N 1
ATOM 732 C CA . LEU A 1 105 ? 26.114 -16.519 -20.372 1.00 86.94 105 LEU A CA 1
ATOM 733 C C . LEU A 1 105 ? 25.742 -17.555 -19.297 1.00 86.94 105 LEU A C 1
ATOM 735 O O . LEU A 1 105 ? 26.601 -17.941 -18.508 1.00 86.94 105 LEU A O 1
ATOM 739 N N . GLY A 1 106 ? 24.483 -18.006 -19.247 1.00 87.62 106 GLY A N 1
ATOM 740 C CA . GLY A 1 106 ? 24.008 -18.946 -18.229 1.00 87.62 106 GLY A CA 1
ATOM 741 C C . GLY A 1 106 ? 23.996 -18.362 -16.814 1.00 87.62 106 GLY A C 1
ATOM 742 O O . GLY A 1 106 ? 24.116 -19.109 -15.846 1.00 87.62 106 GLY A O 1
ATOM 743 N N . MET A 1 107 ? 23.887 -17.038 -16.684 1.00 80.31 107 MET A N 1
ATOM 744 C CA . MET A 1 107 ? 23.797 -16.378 -15.383 1.00 80.31 107 MET A CA 1
ATOM 745 C C . MET A 1 107 ? 22.387 -16.543 -14.819 1.00 80.31 107 MET A C 1
ATOM 747 O O . MET A 1 107 ? 21.424 -16.215 -15.499 1.00 80.31 107 MET A O 1
ATOM 751 N N . ASP A 1 108 ? 22.254 -16.991 -13.575 1.00 86.62 108 ASP A N 1
ATOM 752 C CA . ASP A 1 108 ? 20.979 -16.995 -12.850 1.00 86.62 108 ASP A CA 1
ATOM 753 C C . ASP A 1 108 ? 21.124 -16.105 -11.616 1.00 86.62 108 ASP A C 1
ATOM 755 O O . ASP A 1 108 ? 21.707 -16.506 -10.610 1.00 86.62 108 ASP A O 1
ATOM 759 N N . ILE A 1 109 ? 20.705 -14.842 -11.744 1.00 82.31 109 ILE A N 1
ATOM 760 C CA . ILE A 1 109 ? 20.918 -13.825 -10.699 1.00 82.31 109 ILE A CA 1
ATOM 761 C C . ILE A 1 109 ? 19.625 -13.360 -10.029 1.00 82.31 109 ILE A C 1
ATOM 763 O O . ILE A 1 109 ? 19.679 -12.605 -9.059 1.00 82.31 109 ILE A O 1
ATOM 767 N N . PHE A 1 110 ? 18.462 -13.769 -10.543 1.00 82.12 110 PHE A N 1
ATOM 768 C CA . PHE A 1 110 ? 17.175 -13.315 -10.027 1.00 82.12 110 PHE A CA 1
ATOM 769 C C . PHE A 1 110 ? 16.566 -14.341 -9.090 1.00 82.12 110 PHE A C 1
ATOM 771 O O . PHE A 1 110 ? 16.459 -15.519 -9.417 1.00 82.12 110 PHE A O 1
ATOM 778 N N . SER A 1 111 ? 16.101 -13.866 -7.934 1.00 85.75 111 SER A N 1
ATOM 779 C CA . SER A 1 111 ? 15.378 -14.701 -6.978 1.00 85.75 111 SER A CA 1
ATOM 780 C C . SER A 1 111 ? 14.111 -15.289 -7.615 1.00 85.75 111 SER A C 1
ATOM 782 O O . SER A 1 111 ? 13.480 -14.599 -8.418 1.00 85.75 111 SER A O 1
ATOM 784 N N . PRO A 1 112 ? 13.661 -16.496 -7.217 1.00 90.31 112 PRO A N 1
ATOM 785 C CA . PRO A 1 112 ? 12.435 -17.103 -7.747 1.00 90.31 112 PRO A CA 1
ATOM 786 C C . PRO A 1 112 ? 11.217 -16.176 -7.690 1.00 90.31 112 PRO A C 1
ATOM 788 O O . PRO A 1 112 ? 10.410 -16.159 -8.613 1.00 90.31 112 PRO A O 1
ATOM 791 N N . ARG A 1 113 ? 11.130 -15.343 -6.642 1.00 87.62 113 ARG A N 1
ATOM 792 C CA . ARG A 1 113 ? 10.097 -14.312 -6.529 1.00 87.62 113 ARG A CA 1
ATOM 793 C C . ARG A 1 113 ? 10.163 -13.326 -7.693 1.00 87.62 113 ARG A C 1
ATOM 795 O O . ARG A 1 113 ? 9.185 -13.198 -8.404 1.00 87.62 113 ARG A O 1
ATOM 802 N N . MET A 1 114 ? 11.311 -12.700 -7.958 1.00 86.00 114 MET A N 1
ATOM 803 C CA . MET A 1 114 ? 11.464 -11.768 -9.087 1.00 86.00 114 MET A CA 1
ATOM 804 C C . MET A 1 114 ? 11.108 -12.409 -10.440 1.00 86.00 114 MET A C 1
ATOM 806 O O . MET A 1 114 ? 10.550 -11.753 -11.320 1.00 86.00 114 MET A O 1
ATOM 810 N N . GLN A 1 115 ? 11.419 -13.696 -10.616 1.00 90.56 115 GLN A N 1
ATOM 811 C CA . GLN A 1 115 ? 11.068 -14.428 -11.835 1.00 90.56 115 GLN A CA 1
ATOM 812 C C . GLN A 1 115 ? 9.550 -14.579 -11.987 1.00 90.56 115 GLN A C 1
ATOM 814 O O . GLN A 1 115 ? 9.025 -14.384 -13.084 1.00 90.56 115 GLN A O 1
ATOM 819 N N . ASP A 1 116 ? 8.850 -14.898 -10.896 1.00 90.88 116 ASP A N 1
ATOM 820 C CA . ASP A 1 116 ? 7.392 -15.015 -10.891 1.00 90.88 116 ASP A CA 1
ATOM 821 C C . ASP A 1 116 ? 6.714 -13.664 -11.145 1.00 90.88 116 ASP A C 1
ATOM 823 O O . ASP A 1 116 ? 5.843 -13.570 -12.008 1.00 90.88 116 ASP A O 1
ATOM 827 N N . GLU A 1 117 ? 7.194 -12.610 -10.483 1.00 89.75 117 GLU A N 1
ATOM 828 C CA . GLU A 1 117 ? 6.668 -11.245 -10.612 1.00 89.75 117 GLU A CA 1
ATOM 829 C C . GLU A 1 117 ? 6.784 -10.731 -12.048 1.00 89.75 117 GLU A C 1
ATOM 831 O O . GLU A 1 117 ? 5.900 -10.047 -12.545 1.00 89.75 117 GLU A O 1
ATOM 836 N N . THR A 1 118 ? 7.851 -11.107 -12.762 1.00 92.88 118 THR A N 1
ATOM 837 C CA . THR A 1 118 ? 8.137 -10.614 -14.120 1.00 92.88 118 THR A CA 1
ATOM 838 C C . THR A 1 118 ? 7.709 -11.570 -15.234 1.00 92.88 118 THR A C 1
ATOM 840 O O . THR A 1 118 ? 7.929 -11.299 -16.419 1.00 92.88 118 THR A O 1
ATOM 843 N N . LYS A 1 119 ? 7.045 -12.688 -14.904 1.00 94.31 119 LYS A N 1
ATOM 844 C CA . LYS A 1 119 ? 6.731 -13.762 -15.864 1.00 94.31 119 LYS A CA 1
ATOM 845 C C . LYS A 1 119 ? 5.846 -13.328 -17.034 1.00 94.31 119 LYS A C 1
ATOM 847 O O . LYS A 1 119 ? 5.953 -13.919 -18.115 1.00 94.31 119 LYS A O 1
ATOM 852 N N . GLY A 1 120 ? 4.992 -12.322 -16.849 1.00 94.56 120 GLY A N 1
ATOM 853 C CA . GLY A 1 120 ? 4.109 -11.787 -17.891 1.00 94.56 120 GLY A CA 1
ATOM 854 C C . GLY A 1 120 ? 4.745 -10.691 -18.761 1.00 94.56 120 GLY A C 1
ATOM 855 O O . GLY A 1 120 ? 4.113 -10.217 -19.714 1.00 94.56 120 GLY A O 1
ATOM 856 N N . PHE A 1 121 ? 5.987 -10.281 -18.469 1.00 96.06 121 PHE A N 1
ATOM 857 C CA . PHE A 1 121 ? 6.641 -9.204 -19.203 1.00 96.06 121 PHE A CA 1
ATOM 858 C C . PHE A 1 121 ? 6.864 -9.591 -20.671 1.00 96.06 121 PHE A C 1
ATOM 860 O O . PHE A 1 121 ? 7.403 -10.656 -20.995 1.00 96.06 121 PHE A O 1
ATOM 867 N N . SER A 1 122 ? 6.503 -8.681 -21.578 1.00 96.81 122 SER A N 1
ATOM 868 C CA . SER A 1 122 ? 6.894 -8.746 -22.984 1.00 96.81 122 SER A CA 1
ATOM 869 C C . SER A 1 122 ? 6.904 -7.354 -23.614 1.00 96.81 122 SER A C 1
ATOM 871 O O . SER A 1 122 ? 6.028 -6.532 -23.333 1.00 96.81 122 SER A O 1
ATOM 873 N N . LEU A 1 123 ? 7.845 -7.115 -24.535 1.00 95.62 123 LEU A N 1
ATOM 874 C CA . LEU A 1 123 ? 7.900 -5.869 -25.309 1.00 95.62 123 LEU A CA 1
ATOM 875 C C . LEU A 1 123 ? 6.641 -5.646 -26.160 1.00 95.62 123 LEU A C 1
ATOM 877 O O . LEU A 1 123 ? 6.261 -4.504 -26.386 1.00 95.62 123 LEU A O 1
ATOM 881 N N . GLY A 1 124 ? 5.973 -6.719 -26.601 1.00 96.69 124 GLY A N 1
ATOM 882 C CA . GLY A 1 124 ? 4.745 -6.623 -27.396 1.00 96.69 124 GLY A CA 1
ATOM 883 C C . GLY A 1 124 ? 3.548 -6.097 -26.598 1.00 96.69 124 GLY A C 1
ATOM 884 O O . GLY A 1 124 ? 2.754 -5.322 -27.120 1.00 96.69 124 GLY A O 1
ATOM 885 N N . SER A 1 125 ? 3.431 -6.473 -25.320 1.00 95.44 125 SER A N 1
ATOM 886 C CA . SER A 1 125 ? 2.360 -5.986 -24.438 1.00 95.44 125 SER A CA 1
ATOM 887 C C . SER A 1 125 ? 2.689 -4.665 -23.740 1.00 95.44 125 SER A C 1
ATOM 889 O O . SER A 1 125 ? 1.781 -3.980 -23.272 1.00 95.44 125 SER A O 1
ATOM 891 N N . LEU A 1 126 ? 3.975 -4.314 -23.643 1.00 95.00 126 LEU A N 1
ATOM 892 C CA . LEU A 1 126 ? 4.455 -3.181 -22.855 1.00 95.00 126 LEU A CA 1
ATOM 893 C C . LEU A 1 126 ? 3.805 -1.835 -23.238 1.00 95.00 126 LEU A C 1
ATOM 895 O O . LEU A 1 126 ? 3.381 -1.141 -22.317 1.00 95.00 126 LEU A O 1
ATOM 899 N N . PRO A 1 127 ? 3.609 -1.468 -24.525 1.00 94.56 127 PRO A N 1
ATOM 900 C CA . PRO A 1 127 ? 2.929 -0.219 -24.877 1.00 94.56 127 PRO A CA 1
ATOM 901 C C . PRO A 1 127 ? 1.540 -0.083 -24.244 1.00 94.56 127 PRO A C 1
ATOM 903 O O . PRO A 1 127 ? 1.216 0.971 -23.706 1.00 94.56 127 PRO A O 1
ATOM 906 N N . LYS A 1 128 ? 0.745 -1.164 -24.243 1.00 93.56 128 LYS A N 1
ATOM 907 C CA . LYS A 1 128 ? -0.595 -1.183 -23.635 1.00 93.56 128 LYS A CA 1
ATOM 908 C C . LYS A 1 128 ? -0.521 -0.980 -22.117 1.00 93.56 128 LYS A C 1
ATOM 910 O O . LYS A 1 128 ? -1.295 -0.203 -21.573 1.00 93.56 128 LYS A O 1
ATOM 915 N N . LYS A 1 129 ? 0.433 -1.638 -21.452 1.00 94.25 129 LYS A N 1
ATOM 916 C CA . LYS A 1 129 ? 0.660 -1.523 -19.998 1.00 94.25 129 LYS A CA 1
ATOM 917 C C . LYS A 1 129 ? 1.188 -0.144 -19.588 1.00 94.25 129 LYS A C 1
ATOM 919 O O . LYS A 1 129 ? 0.883 0.354 -18.512 1.00 94.25 129 LYS A O 1
ATOM 924 N N . LEU A 1 130 ? 1.998 0.493 -20.434 1.00 89.50 130 LEU A N 1
ATOM 925 C CA . LEU A 1 130 ? 2.502 1.850 -20.198 1.00 89.50 130 LEU A CA 1
ATOM 926 C C . LEU A 1 130 ? 1.426 2.914 -20.416 1.00 89.50 130 LEU A C 1
ATOM 928 O O . LEU A 1 130 ? 1.464 3.950 -19.754 1.00 89.50 130 LEU A O 1
ATOM 932 N N . TRP A 1 131 ? 0.492 2.645 -21.328 1.00 88.81 131 TRP A N 1
ATOM 933 C CA . TRP A 1 131 ? -0.636 3.518 -21.618 1.00 88.81 131 TRP A CA 1
ATOM 934 C C . TRP A 1 131 ? -1.658 3.562 -20.483 1.00 88.81 131 TRP A C 1
ATOM 936 O O . TRP A 1 131 ? -2.219 4.617 -20.206 1.00 88.81 131 TRP A O 1
ATOM 946 N N . ASP A 1 132 ? -1.888 2.427 -19.825 1.00 88.62 132 ASP A N 1
ATOM 947 C CA . ASP A 1 132 ? -2.823 2.319 -18.711 1.00 88.62 132 ASP A CA 1
ATOM 948 C C . ASP A 1 132 ? -2.116 2.611 -17.368 1.00 88.62 132 ASP A C 1
ATOM 950 O O . ASP A 1 132 ? -1.327 1.792 -16.874 1.00 88.62 132 ASP A O 1
ATOM 954 N N . PRO A 1 133 ? -2.357 3.780 -16.739 1.00 82.81 133 PRO A N 1
ATOM 955 C CA . PRO A 1 133 ? -1.717 4.120 -15.477 1.00 82.81 133 PRO A CA 1
ATOM 956 C C . PRO A 1 133 ? -2.084 3.166 -14.333 1.00 82.81 133 PRO A C 1
ATOM 958 O O . PRO A 1 133 ? -1.251 2.955 -13.437 1.00 82.81 133 PRO A O 1
ATOM 961 N N . SER A 1 134 ? -3.275 2.573 -14.430 1.00 87.88 134 SER A N 1
ATOM 962 C CA . SER A 1 134 ? -3.904 1.679 -13.463 1.00 87.88 134 SER A CA 1
ATOM 963 C C . SER A 1 134 ? -3.625 0.205 -13.748 1.00 87.88 134 SER A C 1
ATOM 965 O O . SER A 1 134 ? -4.065 -0.652 -12.989 1.00 87.88 134 SER A O 1
ATOM 967 N N . TYR A 1 135 ? -2.871 -0.119 -14.801 1.00 92.31 135 TYR A N 1
ATOM 968 C CA . TYR A 1 135 ? -2.465 -1.497 -15.039 1.00 92.31 135 TYR A CA 1
ATOM 969 C C . TYR A 1 135 ? -1.597 -2.025 -13.887 1.00 92.31 135 TYR A C 1
ATOM 971 O O . TYR A 1 135 ? -0.652 -1.360 -13.447 1.00 92.31 135 TYR A O 1
ATOM 979 N N . THR A 1 136 ? -1.907 -3.247 -13.460 1.00 94.75 136 THR A N 1
ATOM 980 C CA . THR A 1 136 ? -1.102 -4.114 -12.597 1.00 94.75 136 THR A CA 1
ATOM 981 C C . THR A 1 136 ? -1.317 -5.566 -13.034 1.00 94.75 136 THR A C 1
ATOM 983 O O . THR A 1 136 ? -2.377 -5.920 -13.557 1.00 94.75 136 THR A O 1
ATOM 986 N N . SER A 1 137 ? -0.297 -6.403 -12.864 1.00 95.06 137 SER A N 1
ATOM 987 C CA . SER A 1 137 ? -0.378 -7.857 -13.050 1.00 95.06 137 SER A CA 1
ATOM 988 C C . SER A 1 137 ? -0.744 -8.608 -11.769 1.00 95.06 137 SER A C 1
ATOM 990 O O . SER A 1 137 ? -1.034 -9.804 -11.840 1.00 95.06 137 SER A O 1
ATOM 992 N N . HIS A 1 138 ? -0.776 -7.933 -10.618 1.00 95.56 138 HIS A N 1
ATOM 993 C CA . HIS A 1 138 ? -1.260 -8.530 -9.382 1.00 95.56 138 HIS A CA 1
ATOM 994 C C . HIS A 1 138 ? -2.779 -8.671 -9.421 1.00 95.56 138 HIS A C 1
ATOM 996 O O . HIS A 1 138 ? -3.514 -7.749 -9.776 1.00 95.56 138 HIS A O 1
ATOM 1002 N N . ALA A 1 139 ? -3.253 -9.860 -9.061 1.00 95.56 139 ALA A N 1
ATOM 1003 C CA . ALA A 1 139 ? -4.673 -10.111 -8.912 1.00 95.56 139 ALA A CA 1
ATOM 1004 C C . ALA A 1 139 ? -5.146 -9.597 -7.552 1.00 95.56 139 ALA A C 1
ATOM 1006 O O . ALA A 1 139 ? -4.466 -9.771 -6.543 1.00 95.56 139 ALA A O 1
ATOM 1007 N N . ARG A 1 140 ? -6.353 -9.034 -7.522 1.00 97.06 140 ARG A N 1
ATOM 1008 C CA . ARG A 1 140 ? -7.046 -8.745 -6.266 1.00 97.06 140 ARG A CA 1
ATOM 1009 C C . ARG A 1 140 ? -7.431 -10.045 -5.553 1.00 97.06 140 ARG A C 1
ATOM 1011 O O . ARG A 1 140 ? -7.649 -11.059 -6.230 1.00 97.06 140 ARG A O 1
ATOM 1018 N N . PRO A 1 141 ? -7.560 -10.037 -4.215 1.00 97.06 141 PRO A N 1
ATOM 1019 C CA . PRO A 1 141 ? -8.098 -11.171 -3.478 1.00 97.06 141 PRO A CA 1
ATOM 1020 C C . PRO A 1 141 ? -9.469 -11.589 -4.028 1.00 97.06 141 PRO A C 1
ATOM 1022 O O . PRO A 1 141 ? -10.320 -10.747 -4.314 1.00 97.06 141 PRO A O 1
ATOM 1025 N N . THR A 1 142 ? -9.701 -12.895 -4.172 1.00 97.88 142 THR A N 1
ATOM 1026 C CA . THR A 1 142 ? -11.023 -13.402 -4.570 1.00 97.88 142 THR A CA 1
ATOM 1027 C C . THR A 1 142 ? -12.039 -13.200 -3.445 1.00 97.88 142 THR A C 1
ATOM 1029 O O . THR A 1 142 ? -11.661 -13.026 -2.284 1.00 97.88 142 THR A O 1
ATOM 1032 N N . ALA A 1 143 ? -13.335 -13.277 -3.756 1.00 97.94 143 ALA A N 1
ATOM 1033 C CA . ALA A 1 143 ? -14.388 -13.170 -2.745 1.00 97.94 143 ALA A CA 1
ATOM 1034 C C . ALA A 1 143 ? -14.229 -14.224 -1.632 1.00 97.94 143 ALA A C 1
ATOM 1036 O O . ALA A 1 143 ? -14.394 -13.911 -0.457 1.00 97.94 143 ALA A O 1
ATOM 1037 N N . GLU A 1 144 ? -13.825 -15.449 -1.981 1.00 98.31 144 GLU A N 1
ATOM 1038 C CA . GLU A 1 144 ? -13.548 -16.512 -1.010 1.00 98.31 144 GLU A CA 1
ATOM 1039 C C . GLU A 1 144 ? -12.366 -16.148 -0.110 1.00 98.31 144 GLU A C 1
ATOM 1041 O O . GLU A 1 144 ? -12.412 -16.382 1.097 1.00 98.31 144 GLU A O 1
ATOM 1046 N N . ARG A 1 145 ? -11.311 -15.544 -0.672 1.00 97.94 145 ARG A N 1
ATOM 1047 C CA . ARG A 1 145 ? -10.150 -15.110 0.108 1.00 97.94 145 ARG A CA 1
ATOM 1048 C C . ARG A 1 145 ? -10.498 -13.964 1.057 1.00 97.94 145 ARG A C 1
ATOM 1050 O O . ARG A 1 145 ? -10.048 -13.979 2.201 1.00 97.94 145 ARG A O 1
ATOM 1057 N N . VAL A 1 146 ? -11.310 -13.013 0.599 1.00 98.44 146 VAL A N 1
ATOM 1058 C CA . VAL A 1 146 ? -11.844 -11.921 1.427 1.00 98.44 146 VAL A CA 1
ATOM 1059 C C . VAL A 1 146 ? -12.723 -12.476 2.549 1.00 98.44 146 VAL A C 1
ATOM 1061 O O . VAL A 1 146 ? -12.589 -12.045 3.691 1.00 98.44 146 VAL A O 1
ATOM 1064 N N . GLN A 1 147 ? -13.565 -13.474 2.274 1.00 98.38 147 GLN A N 1
ATOM 1065 C CA . GLN A 1 147 ? -14.378 -14.107 3.314 1.00 98.38 147 GLN A CA 1
ATOM 1066 C C . GLN A 1 147 ? -13.510 -14.808 4.368 1.00 98.38 147 GLN A C 1
ATOM 1068 O O . GLN A 1 147 ? -13.700 -14.591 5.558 1.00 98.38 147 GLN A O 1
ATOM 1073 N N . GLN A 1 148 ? -12.485 -15.557 3.947 1.00 98.38 148 GLN A N 1
ATOM 1074 C CA . GLN A 1 148 ? -11.526 -16.185 4.869 1.00 98.38 148 GLN A CA 1
ATOM 1075 C C . GLN A 1 148 ? -10.785 -15.175 5.754 1.00 98.38 148 GLN A C 1
ATOM 1077 O O . GLN A 1 148 ? -10.354 -15.523 6.851 1.00 98.38 148 GLN A O 1
ATOM 1082 N N . MET A 1 149 ? -10.568 -13.955 5.257 1.00 98.50 149 MET A N 1
ATOM 1083 C CA . MET A 1 149 ? -10.015 -12.859 6.045 1.00 98.50 149 MET A CA 1
ATOM 1084 C C . MET A 1 149 ? -11.041 -12.367 7.069 1.00 98.50 149 MET A C 1
ATOM 1086 O O . MET A 1 149 ? -10.727 -12.356 8.254 1.00 98.50 149 MET A O 1
ATOM 1090 N N . LEU A 1 150 ? -12.269 -12.050 6.634 1.00 98.50 150 LEU A N 1
ATOM 1091 C CA . LEU A 1 150 ? -13.365 -11.592 7.502 1.00 98.50 150 LEU A CA 1
ATOM 1092 C C . LEU A 1 150 ? -13.660 -12.558 8.650 1.00 98.50 150 LEU A C 1
ATOM 1094 O O . LEU A 1 150 ? -13.843 -12.115 9.780 1.00 98.50 150 LEU A O 1
ATOM 1098 N N . ASP A 1 151 ? -13.649 -13.864 8.384 1.00 98.50 151 ASP A N 1
ATOM 1099 C CA . ASP A 1 151 ? -13.937 -14.900 9.384 1.00 98.50 151 ASP A CA 1
ATOM 1100 C C . ASP A 1 151 ? -12.927 -14.914 10.550 1.00 98.50 151 ASP A C 1
ATOM 1102 O O . ASP A 1 151 ? -13.211 -15.465 11.613 1.00 98.50 151 ASP A O 1
ATOM 1106 N N . LYS A 1 152 ? -11.742 -14.314 10.370 1.00 98.44 152 LYS A N 1
ATOM 1107 C CA . LYS A 1 152 ? -10.700 -14.193 11.405 1.00 98.44 152 LYS A CA 1
ATOM 1108 C C . LYS A 1 152 ? -10.752 -12.866 12.162 1.00 98.44 152 LYS A C 1
ATOM 1110 O O . LYS A 1 152 ? -10.051 -12.719 13.166 1.00 98.44 152 LYS A O 1
ATOM 1115 N N . MET A 1 153 ? -11.503 -11.891 11.654 1.00 98.62 153 MET A N 1
ATOM 1116 C CA . MET A 1 153 ? -11.470 -10.518 12.144 1.00 98.62 153 MET A CA 1
ATOM 1117 C C . MET A 1 153 ? -12.331 -10.319 13.386 1.00 98.62 153 MET A C 1
ATOM 1119 O O . MET A 1 153 ? -13.411 -10.889 13.529 1.00 98.62 153 MET A O 1
ATOM 1123 N N . GLU A 1 154 ? -11.875 -9.427 14.256 1.00 98.62 154 GLU A N 1
ATOM 1124 C CA . GLU A 1 154 ? -12.583 -8.972 15.448 1.00 98.62 154 GLU A CA 1
ATOM 1125 C C . GLU A 1 154 ? -12.714 -7.442 15.428 1.00 98.62 154 GLU A C 1
ATOM 1127 O O . GLU A 1 154 ? -11.810 -6.768 14.927 1.00 98.62 154 GLU A O 1
ATOM 1132 N N . PRO A 1 155 ? -13.819 -6.861 15.944 1.00 98.69 155 PRO A N 1
ATOM 1133 C CA . PRO A 1 155 ? -13.964 -5.408 16.025 1.00 98.69 155 PRO A CA 1
ATOM 1134 C C . PRO A 1 155 ? -12.729 -4.762 16.664 1.00 98.69 155 PRO A C 1
ATOM 1136 O O . PRO A 1 155 ? -12.262 -5.236 17.697 1.00 98.69 155 PRO A O 1
ATOM 1139 N N . GLY A 1 156 ? -12.216 -3.693 16.057 1.00 98.56 156 GLY A N 1
ATOM 1140 C CA . GLY A 1 156 ? -10.958 -3.045 16.441 1.00 98.56 156 GLY A CA 1
ATOM 1141 C C . GLY A 1 156 ? -9.730 -3.520 15.654 1.00 98.56 156 GLY A C 1
ATOM 1142 O O . GLY A 1 156 ? -8.688 -2.870 15.718 1.00 98.56 156 GLY A O 1
ATOM 1143 N N . ASP A 1 157 ? -9.830 -4.596 14.867 1.00 98.88 157 ASP A N 1
ATOM 1144 C CA . ASP A 1 157 ? -8.770 -4.959 13.923 1.00 98.88 157 ASP A CA 1
ATOM 1145 C C . ASP A 1 157 ? -8.568 -3.845 12.880 1.00 98.88 157 ASP A C 1
ATOM 1147 O O . ASP A 1 157 ? -9.509 -3.214 12.395 1.00 98.88 157 ASP A O 1
ATOM 1151 N N . VAL A 1 158 ? -7.314 -3.610 12.513 1.00 98.81 158 VAL A N 1
ATOM 1152 C CA . VAL A 1 158 ? -6.897 -2.614 11.529 1.00 98.81 158 VAL A CA 1
ATOM 1153 C C . VAL A 1 158 ? -6.713 -3.295 10.177 1.00 98.81 158 VAL A C 1
ATOM 1155 O O . VAL A 1 158 ? -5.960 -4.263 10.051 1.00 98.81 158 VAL A O 1
ATOM 1158 N N . ILE A 1 159 ? -7.380 -2.769 9.153 1.00 98.69 159 ILE A N 1
ATOM 1159 C CA . ILE A 1 159 ? -7.277 -3.233 7.769 1.00 98.69 159 ILE A CA 1
ATOM 1160 C C . ILE A 1 159 ? -6.303 -2.310 7.051 1.00 98.69 159 ILE A C 1
ATOM 1162 O O . ILE A 1 159 ? -6.635 -1.160 6.790 1.00 98.69 159 ILE A O 1
ATOM 1166 N N . VAL A 1 160 ? -5.115 -2.795 6.713 1.00 97.94 160 VAL A N 1
ATOM 1167 C CA . VAL A 1 160 ? -4.135 -2.062 5.905 1.00 97.94 160 VAL A CA 1
ATOM 1168 C C . VAL A 1 160 ? -4.201 -2.596 4.482 1.00 97.94 160 VAL A C 1
ATOM 1170 O O . VAL A 1 160 ? -4.159 -3.807 4.272 1.00 97.94 160 VAL A O 1
ATOM 1173 N N . THR A 1 161 ? -4.308 -1.716 3.493 1.00 97.25 161 THR A N 1
ATOM 1174 C CA . THR A 1 161 ? -4.408 -2.128 2.089 1.00 97.25 161 THR A CA 1
ATOM 1175 C C . THR A 1 161 ? -3.445 -1.368 1.196 1.00 97.25 161 THR A C 1
ATOM 1177 O O . THR A 1 161 ? -2.935 -0.290 1.533 1.00 97.25 161 THR A O 1
ATOM 1180 N N . ASN A 1 162 ? -3.148 -1.976 0.054 1.00 95.19 162 ASN A N 1
ATOM 1181 C CA . ASN A 1 162 ? -2.458 -1.309 -1.027 1.00 95.19 162 ASN A CA 1
ATOM 1182 C C . ASN A 1 162 ? -3.074 -1.667 -2.370 1.00 95.19 162 ASN A C 1
ATOM 1184 O O . ASN A 1 162 ? -3.297 -2.844 -2.657 1.00 95.19 162 ASN A O 1
ATOM 1188 N N . SER A 1 163 ? -3.299 -0.647 -3.191 1.00 92.81 163 SER A N 1
ATOM 1189 C CA . SER A 1 163 ? -3.493 -0.849 -4.609 1.00 92.81 163 SER A CA 1
ATOM 1190 C C . SER A 1 163 ? -2.291 -0.344 -5.391 1.00 92.81 163 SER A C 1
ATOM 1192 O O . SER A 1 163 ? -1.924 0.831 -5.328 1.00 92.81 163 SER A O 1
ATOM 1194 N N . ASP A 1 164 ? -1.761 -1.222 -6.241 1.00 90.31 164 ASP A N 1
ATOM 1195 C CA . ASP A 1 164 ? -0.630 -0.926 -7.120 1.00 90.31 164 ASP A CA 1
ATOM 1196 C C . ASP A 1 164 ? -0.947 0.233 -8.072 1.00 90.31 164 ASP A C 1
ATOM 1198 O O . ASP A 1 164 ? -0.061 0.853 -8.665 1.00 90.31 164 ASP A O 1
ATOM 1202 N N . THR A 1 165 ? -2.229 0.550 -8.262 1.00 85.31 165 THR A N 1
ATOM 1203 C CA . THR A 1 165 ? -2.681 1.680 -9.076 1.00 85.31 165 THR A CA 1
ATOM 1204 C C . THR A 1 165 ? -2.276 3.033 -8.475 1.00 85.31 165 THR A C 1
ATOM 1206 O O . THR A 1 165 ? -2.014 3.969 -9.233 1.00 85.31 165 THR A O 1
ATOM 1209 N N . TRP A 1 166 ? -2.059 3.100 -7.155 1.00 81.31 166 TRP A N 1
ATOM 1210 C CA . TRP A 1 166 ? -1.733 4.305 -6.381 1.00 81.31 166 TRP A CA 1
ATOM 1211 C C . TRP A 1 166 ? -0.235 4.495 -6.112 1.00 81.31 166 TRP A C 1
ATOM 1213 O O . TRP A 1 166 ? 0.163 5.051 -5.089 1.00 81.31 166 TRP A O 1
ATOM 1223 N N . LEU A 1 167 ? 0.610 4.115 -7.070 1.00 75.75 167 LEU A N 1
ATOM 1224 C CA . LEU A 1 167 ? 2.069 4.294 -7.015 1.00 75.75 167 LEU A CA 1
ATOM 1225 C C . LEU A 1 167 ? 2.519 5.696 -6.572 1.00 75.75 167 LEU A C 1
ATOM 1227 O O . LEU A 1 167 ? 3.567 5.867 -5.964 1.00 75.75 167 LEU A O 1
ATOM 1231 N N . ASP A 1 168 ? 1.747 6.715 -6.922 1.00 70.56 168 ASP A N 1
ATOM 1232 C CA . ASP A 1 168 ? 2.046 8.099 -6.588 1.00 70.56 168 ASP A CA 1
ATOM 1233 C C . ASP A 1 168 ? 2.075 8.307 -5.050 1.00 70.56 168 ASP A C 1
ATOM 1235 O O . ASP A 1 168 ? 2.980 8.969 -4.536 1.00 70.56 168 ASP A O 1
ATOM 1239 N N . LEU A 1 169 ? 1.171 7.659 -4.300 1.00 73.06 169 LEU A N 1
ATOM 1240 C CA . LEU A 1 169 ? 1.195 7.634 -2.830 1.00 73.06 169 LEU A CA 1
ATOM 1241 C C . LEU A 1 169 ? 2.385 6.828 -2.298 1.00 73.06 169 LEU A C 1
ATOM 1243 O O . LEU A 1 169 ? 3.045 7.263 -1.354 1.00 73.06 169 LEU A O 1
ATOM 1247 N N . GLU A 1 170 ? 2.700 5.694 -2.926 1.00 76.19 170 GLU A N 1
ATOM 1248 C CA . GLU A 1 170 ? 3.855 4.879 -2.545 1.00 76.19 170 GLU A CA 1
ATOM 1249 C C . GLU A 1 170 ? 5.172 5.663 -2.703 1.00 76.19 170 GLU A C 1
ATOM 1251 O O . GLU A 1 170 ? 5.986 5.729 -1.785 1.00 76.19 170 GLU A O 1
ATOM 1256 N N . VAL A 1 171 ? 5.384 6.343 -3.833 1.00 72.69 171 VAL A N 1
ATOM 1257 C CA . VAL A 1 171 ? 6.595 7.150 -4.061 1.00 72.69 171 VAL A CA 1
ATOM 1258 C C . VAL A 1 171 ? 6.718 8.260 -3.014 1.00 72.69 171 VAL A C 1
ATOM 1260 O O . VAL A 1 171 ? 7.805 8.463 -2.473 1.00 72.69 171 VAL A O 1
ATOM 1263 N N . MET A 1 172 ? 5.620 8.943 -2.670 1.00 69.75 172 MET A N 1
ATOM 1264 C CA . MET A 1 172 ? 5.628 9.940 -1.590 1.00 69.75 172 MET A CA 1
ATOM 1265 C C . MET A 1 172 ? 5.966 9.318 -0.227 1.00 69.75 172 MET A C 1
ATOM 1267 O O . MET A 1 172 ? 6.768 9.879 0.523 1.00 69.75 172 MET A O 1
ATOM 1271 N N . GLY A 1 173 ? 5.433 8.131 0.076 1.00 71.94 173 GLY A N 1
ATOM 1272 C CA . GLY A 1 173 ? 5.799 7.364 1.268 1.00 71.94 173 GLY A CA 1
ATOM 1273 C C . GLY A 1 173 ? 7.299 7.049 1.323 1.00 71.94 173 GLY A C 1
ATOM 1274 O O . GLY A 1 173 ? 7.945 7.257 2.353 1.00 71.94 173 GLY A O 1
ATOM 1275 N N . GLY A 1 174 ? 7.887 6.633 0.200 1.00 72.88 174 GLY A N 1
ATOM 1276 C CA . GLY A 1 174 ? 9.317 6.333 0.110 1.00 72.88 174 GLY A CA 1
ATOM 1277 C C . GLY A 1 174 ? 10.192 7.573 0.307 1.00 72.88 174 GLY A C 1
ATOM 1278 O O . GLY A 1 174 ? 11.180 7.525 1.038 1.00 72.88 174 GLY A O 1
ATOM 1279 N N . LEU A 1 175 ? 9.801 8.711 -0.277 1.00 68.12 175 LEU A N 1
ATOM 1280 C CA . LEU A 1 175 ? 10.521 9.985 -0.136 1.00 68.12 175 LEU A CA 1
ATOM 1281 C C . LEU A 1 175 ? 10.488 10.544 1.295 1.00 68.12 175 LEU A C 1
ATOM 1283 O O . LEU A 1 175 ? 11.402 11.266 1.689 1.00 68.12 175 LEU A O 1
ATOM 1287 N N . THR A 1 176 ? 9.473 10.193 2.086 1.00 69.06 176 THR A N 1
ATOM 1288 C CA . THR A 1 176 ? 9.374 10.565 3.510 1.00 69.06 176 THR A CA 1
ATOM 1289 C C . THR A 1 176 ? 10.073 9.567 4.445 1.00 69.06 176 THR A C 1
ATOM 1291 O O . THR A 1 176 ? 10.023 9.717 5.668 1.00 69.06 176 THR A O 1
ATOM 1294 N N . GLY A 1 177 ? 10.759 8.556 3.893 1.00 69.62 177 GLY A N 1
ATOM 1295 C CA . GLY A 1 177 ? 11.486 7.537 4.656 1.00 69.62 177 GLY A CA 1
ATOM 1296 C C . GLY A 1 177 ? 10.584 6.514 5.354 1.00 69.62 177 GLY A C 1
ATOM 1297 O O . GLY A 1 177 ? 11.033 5.837 6.285 1.00 69.62 177 GLY A O 1
ATOM 1298 N N . SER A 1 178 ? 9.316 6.418 4.945 1.00 78.00 178 SER A N 1
ATOM 1299 C CA . SER A 1 178 ? 8.384 5.381 5.400 1.00 78.00 178 SER A CA 1
ATOM 1300 C C . SER A 1 178 ? 8.442 4.152 4.494 1.00 78.00 178 SER A C 1
ATOM 1302 O O . SER A 1 178 ? 8.973 4.217 3.385 1.00 78.00 178 SER A O 1
ATOM 1304 N N . ASN A 1 179 ? 7.918 3.015 4.962 1.00 81.12 179 ASN A N 1
ATOM 1305 C CA . ASN A 1 179 ? 7.744 1.844 4.105 1.00 81.12 179 ASN A CA 1
ATOM 1306 C C . ASN A 1 179 ? 6.569 2.096 3.142 1.00 81.12 179 ASN A C 1
ATOM 1308 O O . ASN A 1 179 ? 5.423 2.087 3.594 1.00 81.12 179 ASN A O 1
ATOM 1312 N N . PRO A 1 180 ? 6.810 2.257 1.829 1.00 81.88 180 PRO A N 1
ATOM 1313 C CA . PRO A 1 180 ? 5.769 2.651 0.890 1.00 81.88 180 PRO A CA 1
ATOM 1314 C C . PRO A 1 180 ? 4.908 1.487 0.402 1.00 81.88 180 PRO A C 1
ATOM 1316 O O . PRO A 1 180 ? 4.136 1.640 -0.532 1.00 81.88 180 PRO A O 1
ATOM 1319 N N . SER A 1 181 ? 5.028 0.316 1.026 1.00 89.25 181 SER A N 1
ATOM 1320 C CA . SER A 1 181 ? 4.274 -0.877 0.637 1.00 89.25 181 SER A CA 1
ATOM 1321 C C . SER A 1 181 ? 2.798 -0.818 1.048 1.00 89.25 181 SER A C 1
ATOM 1323 O O . SER A 1 181 ? 2.063 -1.756 0.763 1.00 89.25 181 SER A O 1
ATOM 1325 N N . TRP A 1 182 ? 2.334 0.242 1.708 1.00 92.88 182 TRP A N 1
ATOM 1326 C CA . TRP A 1 182 ? 0.945 0.378 2.150 1.00 92.88 182 TRP A CA 1
ATOM 1327 C C . TRP A 1 182 ? 0.479 1.822 1.989 1.00 92.88 182 TRP A C 1
ATOM 1329 O O . TRP A 1 182 ? 1.201 2.748 2.368 1.00 92.88 182 TRP A O 1
ATOM 1339 N N . VAL A 1 183 ? -0.719 2.010 1.432 1.00 91.56 183 VAL A N 1
ATOM 1340 C CA . VAL A 1 183 ? -1.229 3.345 1.056 1.00 91.56 183 VAL A CA 1
ATOM 1341 C C . VAL A 1 183 ? -2.579 3.679 1.675 1.00 91.56 183 VAL A C 1
ATOM 1343 O O . VAL A 1 183 ? -2.993 4.832 1.588 1.00 91.56 183 VAL A O 1
ATOM 1346 N N . HIS A 1 184 ? -3.246 2.711 2.305 1.00 95.19 184 HIS A N 1
ATOM 1347 C CA . HIS A 1 184 ? -4.550 2.930 2.913 1.00 95.19 184 HIS A CA 1
ATOM 1348 C C . HIS A 1 184 ? -4.751 2.112 4.187 1.00 95.19 184 HIS A C 1
ATOM 1350 O O . HIS A 1 184 ? -4.193 1.020 4.331 1.00 95.19 184 HIS A O 1
ATOM 1356 N N . VAL A 1 185 ? -5.568 2.627 5.108 1.00 97.19 185 VAL A N 1
ATOM 1357 C CA . VAL A 1 185 ? -5.915 1.939 6.352 1.00 97.19 185 VAL A CA 1
ATOM 1358 C C . VAL A 1 185 ? -7.323 2.286 6.834 1.00 97.19 185 VAL A C 1
ATOM 1360 O O . VAL A 1 185 ? -7.725 3.443 6.806 1.00 97.19 185 VAL A O 1
ATOM 1363 N N . GLY A 1 186 ? -8.048 1.278 7.314 1.00 98.12 186 GLY A N 1
ATOM 1364 C CA . GLY A 1 186 ? -9.359 1.413 7.948 1.00 98.12 186 GLY A CA 1
ATOM 1365 C C . GLY A 1 186 ? -9.449 0.603 9.242 1.00 98.12 186 GLY A C 1
ATOM 1366 O O . GLY A 1 186 ? -8.565 -0.201 9.551 1.00 98.12 186 GLY A O 1
ATOM 1367 N N . LEU A 1 187 ? -10.525 0.806 10.002 1.00 98.69 187 LEU A N 1
ATOM 1368 C CA . LEU A 1 187 ? -10.778 0.118 11.270 1.00 98.69 187 LEU A CA 1
ATOM 1369 C C . LEU A 1 187 ? -12.009 -0.782 11.146 1.00 98.69 187 LEU A C 1
ATOM 1371 O O . LEU A 1 187 ? -13.100 -0.305 10.841 1.00 98.69 187 LEU A O 1
ATOM 1375 N N . TYR A 1 188 ? -11.859 -2.080 11.398 1.00 98.81 188 TYR A N 1
ATOM 1376 C CA . TYR A 1 188 ? -12.973 -3.021 11.364 1.00 98.81 188 TYR A CA 1
ATOM 1377 C C . TYR A 1 188 ? -13.929 -2.766 12.529 1.00 98.81 188 TYR A C 1
ATOM 1379 O O . TYR A 1 188 ? -13.544 -2.805 13.697 1.00 98.81 188 TYR A O 1
ATOM 1387 N N . ALA A 1 189 ? -15.191 -2.505 12.207 1.00 98.56 189 ALA A N 1
ATOM 1388 C CA . ALA A 1 189 ? -16.209 -2.073 13.155 1.00 98.56 189 ALA A CA 1
ATOM 1389 C C . ALA A 1 189 ? -17.056 -3.231 13.713 1.00 98.56 189 ALA A C 1
ATOM 1391 O O . ALA A 1 189 ? -17.874 -3.017 14.611 1.00 98.56 189 ALA A O 1
ATOM 1392 N N . GLY A 1 190 ? -16.851 -4.449 13.199 1.00 98.19 190 GLY A N 1
ATOM 1393 C CA . GLY A 1 190 ? -17.716 -5.604 13.445 1.00 98.19 190 GLY A CA 1
ATOM 1394 C C . GLY A 1 190 ? -18.812 -5.753 12.392 1.00 98.19 190 GLY A C 1
ATOM 1395 O O . GLY A 1 190 ? -18.987 -4.887 11.539 1.00 98.19 190 GLY A O 1
ATOM 1396 N N . ASP A 1 191 ? -19.523 -6.882 12.430 1.00 97.62 191 ASP A N 1
ATOM 1397 C CA . ASP A 1 191 ? -20.673 -7.181 11.559 1.00 97.62 191 ASP A CA 1
ATOM 1398 C C . ASP A 1 191 ? -20.402 -6.976 10.053 1.00 97.62 191 ASP A C 1
ATOM 1400 O O . ASP A 1 191 ? -21.265 -6.550 9.283 1.00 97.62 191 ASP A O 1
ATOM 1404 N N . GLY A 1 192 ? -19.168 -7.256 9.618 1.00 98.25 192 GLY A N 1
ATOM 1405 C CA . GLY A 1 192 ? -18.745 -7.082 8.229 1.00 98.25 192 GLY A CA 1
ATOM 1406 C C . GLY A 1 192 ? -18.551 -5.624 7.793 1.00 98.25 192 GLY A C 1
ATOM 1407 O O . GLY A 1 192 ? -18.380 -5.390 6.598 1.00 98.25 192 GLY A O 1
ATOM 1408 N N . GLN A 1 193 ? -18.557 -4.654 8.712 1.00 98.75 193 GLN A N 1
ATOM 1409 C CA . GLN A 1 193 ? -18.355 -3.225 8.440 1.00 98.75 193 GLN A CA 1
ATOM 1410 C C . GLN A 1 193 ? -16.962 -2.744 8.852 1.00 98.75 193 GLN A C 1
ATOM 1412 O O . GLN A 1 193 ? -16.336 -3.283 9.762 1.00 98.75 193 GLN A O 1
ATOM 1417 N N . ALA A 1 194 ? -16.485 -1.689 8.201 1.00 98.69 194 ALA A N 1
ATOM 1418 C CA . ALA A 1 194 ? -15.288 -0.951 8.570 1.00 98.69 194 ALA A CA 1
ATOM 1419 C C . ALA A 1 194 ? -15.567 0.555 8.532 1.00 98.69 194 ALA A C 1
ATOM 1421 O O . ALA A 1 194 ? -16.290 1.030 7.656 1.00 98.69 194 ALA A O 1
ATOM 1422 N N . VAL A 1 195 ? -14.968 1.295 9.464 1.00 98.69 195 VAL A N 1
ATOM 1423 C CA . VAL A 1 195 ? -14.890 2.756 9.396 1.00 98.69 195 VAL A CA 1
ATOM 1424 C C . VAL A 1 195 ? -13.624 3.123 8.632 1.00 98.69 195 VAL A C 1
ATOM 1426 O O . VAL A 1 195 ? -12.529 2.655 8.954 1.00 98.69 195 VAL A O 1
ATOM 1429 N N . ASP A 1 196 ? -13.790 3.941 7.606 1.00 97.56 196 ASP A N 1
ATOM 1430 C CA . ASP A 1 196 ? -12.769 4.262 6.621 1.00 97.56 196 ASP A CA 1
ATOM 1431 C C . ASP A 1 196 ? -12.748 5.774 6.352 1.00 97.56 196 ASP A C 1
ATOM 1433 O O . ASP A 1 196 ? -13.773 6.424 6.530 1.00 97.56 196 ASP A O 1
ATOM 1437 N N . SER A 1 197 ? -11.617 6.337 5.914 1.00 96.62 197 SER A N 1
ATOM 1438 C CA . SER A 1 197 ? -11.560 7.715 5.401 1.00 96.62 197 SER A CA 1
ATOM 1439 C C . SER A 1 197 ? -11.047 7.734 3.969 1.00 96.62 197 SER A C 1
ATOM 1441 O O . SER A 1 197 ? -9.893 7.394 3.706 1.00 96.62 197 SER A O 1
ATOM 1443 N N . LEU A 1 198 ? -11.906 8.144 3.040 1.00 93.56 198 LEU A N 1
ATOM 1444 C CA . LEU A 1 198 ? -11.648 8.122 1.604 1.00 93.56 198 LEU A CA 1
ATOM 1445 C C . LEU A 1 198 ? -11.552 9.539 1.051 1.00 93.56 198 LEU A C 1
ATOM 1447 O O . LEU A 1 198 ? -12.288 10.429 1.473 1.00 93.56 198 LEU A O 1
ATOM 1451 N N . ILE A 1 199 ? -10.696 9.744 0.053 1.00 88.50 199 ILE A N 1
ATOM 1452 C CA . ILE A 1 199 ? -10.473 11.070 -0.540 1.00 88.50 199 ILE A CA 1
ATOM 1453 C C . ILE A 1 199 ? -11.777 11.662 -1.105 1.00 88.50 199 ILE A C 1
ATOM 1455 O O . ILE A 1 199 ? -11.979 12.873 -1.066 1.00 88.50 199 ILE A O 1
ATOM 1459 N N . GLU A 1 200 ? -12.662 10.822 -1.639 1.00 88.56 200 GLU A N 1
ATOM 1460 C CA . GLU A 1 200 ? -13.877 11.226 -2.347 1.00 88.56 200 GLU A CA 1
ATOM 1461 C C . GLU A 1 200 ? -15.029 11.616 -1.418 1.00 88.56 200 GLU A C 1
ATOM 1463 O O . GLU A 1 200 ? -15.863 12.437 -1.797 1.00 88.56 200 GLU A O 1
ATOM 1468 N N . CYS A 1 201 ? -15.112 11.009 -0.233 1.00 91.06 201 CYS A N 1
ATOM 1469 C CA . CYS A 1 201 ? -16.290 11.127 0.633 1.00 91.06 201 CYS A CA 1
ATOM 1470 C C . CYS A 1 201 ? -15.978 11.324 2.121 1.00 91.06 201 CYS A C 1
ATOM 1472 O O . CYS A 1 201 ? -16.908 11.452 2.913 1.00 91.06 201 CYS A O 1
ATOM 1474 N N . GLY A 1 202 ? -14.701 11.412 2.496 1.00 95.31 202 GLY A N 1
ATOM 1475 C CA . GLY A 1 202 ? -14.284 11.555 3.883 1.00 95.31 202 GLY A CA 1
ATOM 1476 C C . GLY A 1 202 ? -14.527 10.287 4.693 1.00 95.31 202 GLY A C 1
ATOM 1477 O O . GLY A 1 202 ? -14.371 9.176 4.180 1.00 95.31 202 GLY A O 1
ATOM 1478 N N . VAL A 1 203 ? -14.882 10.457 5.966 1.00 97.75 203 VAL A N 1
ATOM 1479 C CA . VAL A 1 203 ? -15.058 9.352 6.909 1.00 97.75 203 VAL A CA 1
ATOM 1480 C C . VAL A 1 203 ? -16.417 8.683 6.711 1.00 97.75 203 VAL A C 1
ATOM 1482 O O . VAL A 1 203 ? -17.463 9.311 6.888 1.00 97.75 203 VAL A O 1
ATOM 1485 N N . VAL A 1 204 ? -16.412 7.389 6.402 1.00 98.19 204 VAL A N 1
ATOM 1486 C CA . VAL A 1 204 ? -17.608 6.590 6.111 1.00 98.19 204 VAL A CA 1
ATOM 1487 C C . VAL A 1 204 ? -17.554 5.234 6.804 1.00 98.19 204 VAL A C 1
ATOM 1489 O O . VAL A 1 204 ? -16.480 4.697 7.060 1.00 98.19 204 VAL A O 1
ATOM 1492 N N . GLU A 1 205 ? -18.718 4.645 7.068 1.00 98.44 205 GLU A N 1
ATOM 1493 C CA . GLU A 1 205 ? -18.827 3.227 7.414 1.00 98.44 205 GLU A CA 1
ATOM 1494 C C . GLU A 1 205 ? -19.248 2.451 6.160 1.00 98.44 205 GLU A C 1
ATOM 1496 O O . GLU A 1 205 ? -20.214 2.823 5.488 1.00 98.44 205 GLU A O 1
ATOM 1501 N N . ARG A 1 206 ? -18.487 1.416 5.795 1.00 98.06 206 ARG A N 1
ATOM 1502 C CA . ARG A 1 206 ? -18.718 0.632 4.574 1.00 98.06 206 ARG A CA 1
ATOM 1503 C C . ARG A 1 206 ? -18.363 -0.842 4.770 1.00 98.06 206 ARG A C 1
ATOM 1505 O O . ARG A 1 206 ? -17.607 -1.162 5.688 1.00 98.06 206 ARG A O 1
ATOM 1512 N N . PRO A 1 207 ? -18.834 -1.756 3.899 1.00 98.69 207 PRO A N 1
ATOM 1513 C CA . PRO A 1 207 ? -18.516 -3.170 4.043 1.00 98.69 207 PRO A CA 1
ATOM 1514 C C . PRO A 1 207 ? -17.002 -3.416 4.003 1.00 98.69 207 PRO A C 1
ATOM 1516 O O . PRO A 1 207 ? -16.323 -3.045 3.044 1.00 98.69 207 PRO A O 1
ATOM 1519 N N . ALA A 1 208 ? -16.470 -4.101 5.013 1.00 98.56 208 ALA A N 1
ATOM 1520 C CA . ALA A 1 208 ? -15.051 -4.435 5.121 1.00 98.56 208 ALA A CA 1
ATOM 1521 C C . ALA A 1 208 ? -14.571 -5.309 3.948 1.00 98.56 208 ALA A C 1
ATOM 1523 O O . ALA A 1 208 ? -13.433 -5.186 3.497 1.00 98.56 208 ALA A O 1
ATOM 1524 N N . ALA A 1 209 ? -15.469 -6.131 3.393 1.00 98.31 209 ALA A N 1
ATOM 1525 C CA . ALA A 1 209 ? -15.219 -6.893 2.173 1.00 98.31 209 ALA A CA 1
ATOM 1526 C C . ALA A 1 209 ? -14.822 -5.998 0.988 1.00 98.31 209 ALA A C 1
ATOM 1528 O O . ALA A 1 209 ? -13.964 -6.370 0.195 1.00 98.31 209 ALA A O 1
ATOM 1529 N N . VAL A 1 210 ? -15.432 -4.814 0.877 1.00 97.44 210 VAL A N 1
ATOM 1530 C CA . VAL A 1 210 ? -15.150 -3.859 -0.199 1.00 97.44 210 VAL A CA 1
ATOM 1531 C C . VAL A 1 210 ? -13.779 -3.215 0.026 1.00 97.44 210 VAL A C 1
ATOM 1533 O O . VAL A 1 210 ? -12.981 -3.168 -0.904 1.00 97.44 210 VAL A O 1
ATOM 1536 N N . VAL A 1 211 ? -13.449 -2.835 1.269 1.00 96.56 211 VAL A N 1
ATOM 1537 C CA . VAL A 1 211 ? -12.113 -2.313 1.633 1.00 96.56 211 VAL A CA 1
ATOM 1538 C C . VAL A 1 211 ? -11.002 -3.274 1.203 1.00 96.56 211 VAL A C 1
ATOM 1540 O O . VAL A 1 211 ? -10.018 -2.857 0.593 1.00 96.56 211 VAL A O 1
ATOM 1543 N N . MET A 1 212 ? -11.178 -4.567 1.481 1.00 97.75 212 MET A N 1
ATOM 1544 C CA . MET A 1 212 ? -10.190 -5.600 1.162 1.00 97.75 212 MET A CA 1
ATOM 1545 C C . MET A 1 212 ? -10.209 -6.031 -0.312 1.00 97.75 212 MET A C 1
ATOM 1547 O O . MET A 1 212 ? -9.158 -6.312 -0.877 1.00 97.75 212 MET A O 1
ATOM 1551 N N . GLY A 1 213 ? -11.383 -6.094 -0.943 1.00 96.38 213 GLY A N 1
ATOM 1552 C CA . GLY A 1 213 ? -11.550 -6.627 -2.299 1.00 96.38 213 GLY A CA 1
ATOM 1553 C C . GLY A 1 213 ? -11.254 -5.638 -3.430 1.00 96.38 213 GLY A C 1
ATOM 1554 O O . GLY A 1 213 ? -11.033 -6.058 -4.565 1.00 96.38 213 GLY A O 1
ATOM 1555 N N . GLU A 1 214 ? -11.245 -4.331 -3.158 1.00 94.12 214 GLU A N 1
ATOM 1556 C CA . GLU A 1 214 ? -10.927 -3.298 -4.160 1.00 94.12 214 GLU A CA 1
ATOM 1557 C C . GLU A 1 214 ? -9.420 -3.117 -4.397 1.00 94.12 214 GLU A C 1
ATOM 1559 O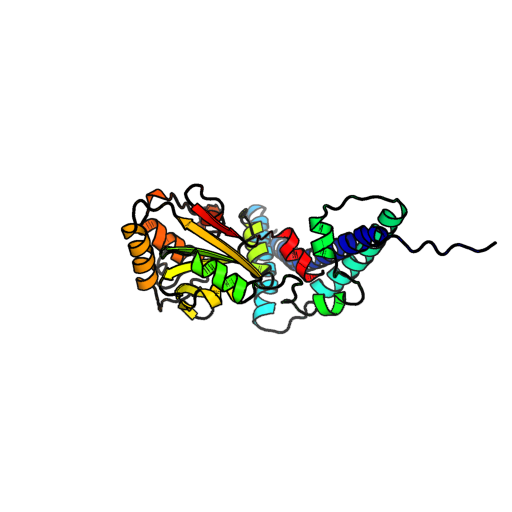 O . GLU A 1 214 ? -9.032 -2.500 -5.390 1.00 94.12 214 GLU A O 1
ATOM 1564 N N . ASN A 1 215 ? -8.586 -3.676 -3.520 1.00 95.25 215 ASN A N 1
ATOM 1565 C CA . ASN A 1 215 ? -7.139 -3.500 -3.496 1.00 95.25 215 ASN A CA 1
ATOM 1566 C C . ASN A 1 215 ? -6.410 -4.815 -3.802 1.00 95.25 215 ASN A C 1
ATOM 1568 O O . ASN A 1 215 ? -6.932 -5.900 -3.554 1.00 95.25 215 ASN A O 1
ATOM 1572 N N . GLU A 1 216 ? -5.198 -4.727 -4.351 1.00 96.81 216 GLU A N 1
ATOM 1573 C CA . GLU A 1 216 ? -4.393 -5.908 -4.686 1.00 96.81 216 GLU A CA 1
ATOM 1574 C C . GLU A 1 216 ? -3.786 -6.563 -3.438 1.00 96.81 216 GLU A C 1
ATOM 1576 O O . GLU A 1 216 ? -3.681 -7.789 -3.375 1.00 96.81 216 GLU A O 1
ATOM 1581 N N . HIS A 1 217 ? -3.456 -5.759 -2.421 1.00 97.44 217 HIS A N 1
ATOM 1582 C CA . HIS A 1 217 ? -2.813 -6.230 -1.198 1.00 97.44 217 HIS A CA 1
ATOM 1583 C C . HIS A 1 217 ? -3.597 -5.848 0.049 1.00 97.44 217 HIS A C 1
ATOM 1585 O O . HIS A 1 217 ? -4.086 -4.723 0.178 1.00 97.44 217 HIS A O 1
ATOM 1591 N N . VAL A 1 218 ? -3.655 -6.774 1.002 1.00 98.19 218 VAL A N 1
ATOM 1592 C CA . VAL A 1 218 ? -4.379 -6.640 2.264 1.00 98.19 218 VAL A CA 1
ATOM 1593 C C . VAL A 1 218 ? -3.547 -7.223 3.400 1.00 98.19 218 VAL A C 1
ATOM 1595 O O . VAL A 1 218 ? -2.984 -8.313 3.292 1.00 98.19 218 VAL A O 1
ATOM 1598 N N . LYS A 1 219 ? -3.517 -6.509 4.520 1.00 98.56 219 LYS A N 1
ATOM 1599 C CA . LYS A 1 219 ? -2.948 -6.945 5.788 1.00 98.56 219 LYS A CA 1
ATOM 1600 C C . LYS A 1 219 ? -3.907 -6.612 6.916 1.00 98.56 219 LYS A C 1
ATOM 1602 O O . LYS A 1 219 ? -4.355 -5.476 7.037 1.00 98.56 219 LYS A O 1
ATOM 1607 N N . ILE A 1 220 ? -4.192 -7.598 7.755 1.00 98.75 220 ILE A N 1
ATOM 1608 C CA . ILE A 1 220 ? -5.032 -7.436 8.939 1.00 98.75 220 ILE A CA 1
ATOM 1609 C C . ILE A 1 220 ? -4.127 -7.442 10.160 1.00 98.75 220 ILE A C 1
ATOM 1611 O O . ILE A 1 220 ? -3.362 -8.385 10.379 1.00 98.75 220 ILE A O 1
ATOM 1615 N N . LEU A 1 221 ? -4.226 -6.383 10.952 1.00 98.81 221 LEU A N 1
ATOM 1616 C CA . LEU A 1 221 ? -3.477 -6.206 12.184 1.00 98.81 221 LEU A CA 1
ATOM 1617 C C . LEU A 1 221 ? -4.440 -6.183 13.363 1.00 98.81 221 LEU A C 1
ATOM 1619 O O . LEU A 1 221 ? -5.414 -5.439 13.349 1.00 98.81 221 LEU A O 1
ATOM 1623 N N . ARG A 1 222 ? -4.131 -6.943 14.406 1.00 98.75 222 ARG A N 1
ATOM 1624 C CA . ARG A 1 222 ? -4.837 -6.896 15.682 1.00 98.75 222 ARG A CA 1
ATOM 1625 C C . ARG A 1 222 ? -4.016 -6.121 16.703 1.00 98.75 222 ARG A C 1
ATOM 1627 O O . ARG A 1 222 ? -2.941 -6.603 17.084 1.00 98.75 222 ARG A O 1
ATOM 1634 N N . PRO A 1 223 ? -4.486 -4.952 17.163 1.00 98.69 223 PRO A N 1
ATOM 1635 C CA . PRO A 1 223 ? -3.839 -4.245 18.257 1.00 98.69 223 PRO A CA 1
ATOM 1636 C C . PRO A 1 223 ? -3.859 -5.062 19.556 1.00 98.69 223 PRO A C 1
ATOM 1638 O O . PRO A 1 223 ? -4.836 -5.747 19.863 1.00 98.69 223 PRO A O 1
ATOM 1641 N N . ALA A 1 224 ? -2.787 -4.971 20.344 1.00 98.38 224 ALA A N 1
ATOM 1642 C CA . ALA A 1 224 ? -2.660 -5.597 21.660 1.00 98.38 224 ALA A CA 1
ATOM 1643 C C . ALA A 1 224 ? -3.497 -4.853 22.722 1.00 98.38 224 ALA A C 1
ATOM 1645 O O . ALA A 1 224 ? -2.979 -4.201 23.635 1.00 98.38 224 ALA A O 1
ATOM 1646 N N . TYR A 1 225 ? -4.818 -4.920 22.574 1.00 98.56 225 TYR A N 1
ATOM 1647 C CA . TYR A 1 225 ? -5.769 -4.371 23.533 1.00 98.56 225 TYR A CA 1
ATOM 1648 C C . TYR A 1 225 ? -5.665 -5.072 24.896 1.00 98.56 225 TYR A C 1
ATOM 1650 O O . TYR A 1 225 ? -5.445 -6.278 24.978 1.00 98.56 225 TYR A O 1
ATOM 1658 N N . GLN A 1 226 ? -5.887 -4.325 25.979 1.00 97.50 226 GLN A N 1
ATOM 1659 C CA . GLN A 1 226 ? -5.955 -4.865 27.348 1.00 97.50 226 GLN A CA 1
ATOM 1660 C C . GLN A 1 226 ? -7.317 -5.505 27.680 1.00 97.50 226 GLN A C 1
ATOM 1662 O O . GLN A 1 226 ? -7.505 -6.026 28.776 1.00 97.50 226 GLN A O 1
ATOM 1667 N N . GLY A 1 227 ? -8.267 -5.461 26.744 1.00 95.69 227 GLY A N 1
ATOM 1668 C CA . GLY A 1 227 ? -9.622 -5.984 26.891 1.00 95.69 227 GLY A CA 1
ATOM 1669 C C . GLY A 1 227 ? -10.489 -5.640 25.681 1.00 95.69 227 GLY A C 1
ATOM 1670 O O . GLY A 1 227 ? -10.109 -4.815 24.844 1.00 95.69 227 GLY A O 1
ATOM 1671 N N . LYS A 1 228 ? -11.672 -6.256 25.588 1.00 96.50 228 LYS A N 1
ATOM 1672 C CA . LYS A 1 228 ? -12.625 -5.998 24.491 1.00 96.50 228 LYS A CA 1
ATOM 1673 C C . LYS A 1 228 ? -13.177 -4.573 24.533 1.00 96.50 228 LYS A C 1
ATOM 1675 O O . LYS A 1 228 ? -13.543 -4.025 23.499 1.00 96.50 228 LYS A O 1
ATOM 1680 N N . GLU A 1 229 ? -13.187 -3.962 25.711 1.00 98.06 229 GLU A N 1
ATOM 1681 C CA . GLU A 1 229 ? -13.655 -2.602 25.955 1.00 98.06 229 GLU A CA 1
ATOM 1682 C C . GLU A 1 229 ? -12.815 -1.575 25.189 1.00 98.06 229 GLU A C 1
ATOM 1684 O O . GLU A 1 229 ? -13.366 -0.628 24.638 1.00 98.06 229 GLU A O 1
ATOM 1689 N N . GLN A 1 230 ? -11.494 -1.772 25.090 1.00 98.56 230 GLN A N 1
ATOM 1690 C CA . GLN A 1 230 ? -10.632 -0.866 24.324 1.00 98.56 230 GLN A CA 1
ATOM 1691 C C . GLN A 1 230 ? -10.859 -0.995 22.818 1.00 98.56 230 GLN A C 1
ATOM 1693 O O . GLN A 1 230 ? -10.880 0.010 22.112 1.00 98.56 230 GLN A O 1
ATOM 1698 N N . ALA A 1 231 ? -11.073 -2.216 22.327 1.00 98.44 231 ALA A N 1
ATOM 1699 C CA . ALA A 1 231 ? -11.392 -2.449 20.925 1.00 98.44 231 ALA A CA 1
ATOM 1700 C C . ALA A 1 231 ? -12.729 -1.786 20.549 1.00 98.44 231 ALA A C 1
ATOM 1702 O O . ALA A 1 231 ? -12.820 -1.044 19.572 1.00 98.44 231 ALA A O 1
ATOM 1703 N N . GLN A 1 232 ? -13.750 -1.961 21.393 1.00 98.38 232 GLN A N 1
ATOM 1704 C CA . GLN A 1 232 ? -15.046 -1.298 21.244 1.00 98.38 232 GLN A CA 1
ATOM 1705 C C . GLN A 1 232 ? -14.936 0.227 21.344 1.00 98.38 232 GLN A C 1
ATOM 1707 O O . GLN A 1 232 ? -15.565 0.926 20.555 1.00 98.38 232 GLN A O 1
ATOM 1712 N N . ALA A 1 233 ? -14.127 0.749 22.269 1.00 98.56 233 ALA A N 1
ATOM 1713 C CA . ALA A 1 233 ? -13.897 2.183 22.408 1.00 98.56 233 ALA A CA 1
ATOM 1714 C C . ALA A 1 233 ? -13.193 2.775 21.179 1.00 98.56 233 ALA A C 1
ATOM 1716 O O . ALA A 1 233 ? -13.561 3.864 20.749 1.00 98.56 233 ALA A O 1
ATOM 1717 N N . ALA A 1 234 ? -12.242 2.056 20.572 1.00 98.56 234 ALA A N 1
ATOM 1718 C CA . ALA A 1 234 ? -11.592 2.488 19.335 1.00 98.56 234 ALA A CA 1
ATOM 1719 C C . ALA A 1 234 ? -12.598 2.569 18.177 1.00 98.56 234 ALA A C 1
ATOM 1721 O O . ALA A 1 234 ? -12.648 3.569 17.466 1.00 98.56 234 ALA A O 1
ATOM 1722 N N . VAL A 1 235 ? -13.441 1.543 18.017 1.00 98.69 235 VAL A N 1
ATOM 1723 C CA . VAL A 1 235 ? -14.504 1.536 16.998 1.00 98.69 235 VAL A CA 1
ATOM 1724 C C . VAL A 1 235 ? -15.523 2.649 17.249 1.00 98.69 235 VAL A C 1
ATOM 1726 O O . VAL A 1 235 ? -15.925 3.341 16.315 1.00 98.69 235 VAL A O 1
ATOM 1729 N N . ALA A 1 236 ? -15.939 2.839 18.503 1.00 98.50 236 ALA A N 1
ATOM 1730 C CA . ALA A 1 236 ? -16.872 3.894 18.879 1.00 98.50 236 ALA A CA 1
ATOM 1731 C C . ALA A 1 236 ? -16.298 5.282 18.573 1.00 98.50 236 ALA A C 1
ATOM 1733 O O . ALA A 1 236 ? -17.004 6.100 17.989 1.00 98.50 236 ALA A O 1
ATOM 1734 N N . GLU A 1 237 ? -15.024 5.520 18.897 1.00 97.88 237 GLU A N 1
ATOM 1735 C CA . GLU A 1 237 ? -14.329 6.770 18.580 1.00 97.88 237 GLU A CA 1
ATOM 1736 C C . GLU A 1 237 ? -14.311 7.027 17.071 1.00 97.88 237 GLU A C 1
ATOM 1738 O O . GLU A 1 237 ? -14.754 8.091 16.639 1.00 97.88 237 GLU A O 1
ATOM 1743 N N . ALA A 1 238 ? -13.909 6.039 16.263 1.00 98.12 238 ALA A N 1
ATOM 1744 C CA . ALA A 1 238 ? -13.898 6.163 14.804 1.00 98.12 238 ALA A CA 1
ATOM 1745 C C . ALA A 1 238 ? -15.286 6.529 14.252 1.00 98.12 238 ALA A C 1
ATOM 1747 O O . ALA A 1 238 ? -15.416 7.412 13.401 1.00 98.12 238 ALA A O 1
ATOM 1748 N N . ARG A 1 239 ? -16.348 5.906 14.783 1.00 98.38 239 ARG A N 1
ATOM 1749 C CA . ARG A 1 239 ? -17.736 6.196 14.391 1.00 98.38 239 ARG A CA 1
ATOM 1750 C C . ARG A 1 239 ? -18.174 7.625 14.711 1.00 98.38 239 ARG A C 1
ATOM 1752 O O . ARG A 1 239 ? -18.991 8.167 13.971 1.00 98.38 239 ARG A O 1
ATOM 1759 N N . THR A 1 240 ? -17.620 8.278 15.740 1.00 97.44 240 THR A N 1
ATOM 1760 C CA . THR A 1 240 ? -17.929 9.698 16.026 1.00 97.44 240 THR A CA 1
ATOM 1761 C C . THR A 1 240 ? -17.462 10.655 14.927 1.00 97.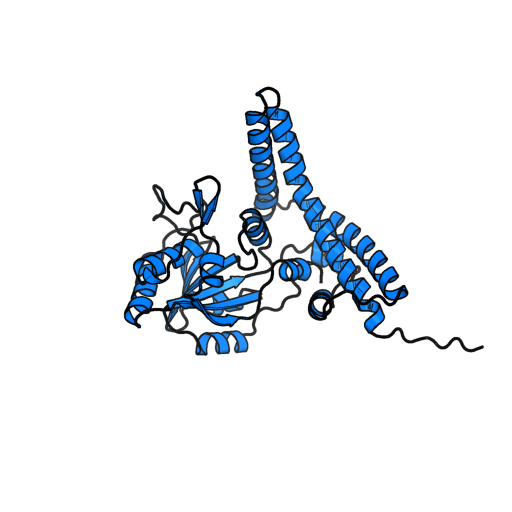44 240 THR A C 1
ATOM 1763 O O . THR A 1 240 ? -17.830 11.831 14.930 1.00 97.44 240 THR A O 1
ATOM 1766 N N . HIS A 1 241 ? -16.627 10.180 14.001 1.00 96.69 241 HIS A N 1
ATOM 1767 C CA . HIS A 1 241 ? -16.090 10.974 12.905 1.00 96.69 241 HIS A CA 1
ATOM 1768 C C . HIS A 1 241 ? -16.795 10.721 11.570 1.00 96.69 241 HIS A C 1
ATOM 1770 O O . HIS A 1 241 ? -16.524 11.452 10.623 1.00 96.69 241 HIS A O 1
ATOM 1776 N N . VAL A 1 242 ? -17.717 9.754 11.484 1.00 97.75 242 VAL A N 1
ATOM 1777 C CA . VAL A 1 242 ? -18.481 9.478 10.257 1.00 97.75 242 VAL A CA 1
ATOM 1778 C C . VAL A 1 242 ? -19.215 10.735 9.781 1.00 97.75 242 VAL A C 1
ATOM 1780 O O . VAL A 1 242 ? -19.887 11.414 10.556 1.00 97.75 242 VAL A O 1
ATOM 1783 N N . GLY A 1 243 ? -19.075 11.039 8.490 1.00 96.69 243 GLY A N 1
ATOM 1784 C CA . GLY A 1 243 ? -19.616 12.234 7.840 1.00 96.69 243 GLY A CA 1
ATOM 1785 C C . GLY A 1 243 ? -18.658 13.429 7.793 1.00 96.69 243 GLY A C 1
ATOM 1786 O O . GLY A 1 243 ? -18.967 14.413 7.123 1.00 96.69 243 GLY A O 1
ATOM 1787 N N . LYS A 1 244 ? -17.500 13.364 8.462 1.00 95.88 244 LYS A N 1
ATOM 1788 C CA . LYS A 1 244 ? -16.446 14.383 8.329 1.00 95.88 244 LYS A CA 1
ATOM 1789 C C . LYS A 1 244 ? -15.699 14.242 7.004 1.00 95.88 244 LYS A C 1
ATOM 1791 O O . LYS A 1 244 ? -15.652 13.156 6.433 1.00 95.88 244 LYS A O 1
ATOM 1796 N N . GLY A 1 245 ? -15.107 15.336 6.521 1.00 93.75 245 GLY A N 1
ATOM 1797 C CA . GLY A 1 245 ? -14.392 15.362 5.242 1.00 93.75 245 GLY A CA 1
ATOM 1798 C C . GLY A 1 245 ? -13.062 14.599 5.258 1.00 93.75 245 GLY A C 1
ATOM 1799 O O . GLY A 1 245 ? -12.629 14.075 6.283 1.00 93.75 245 GLY A O 1
ATOM 1800 N N . PHE A 1 246 ? -12.386 14.557 4.111 1.00 89.75 246 PHE A N 1
ATOM 1801 C CA . PHE A 1 246 ? -11.016 14.049 4.022 1.00 89.75 246 PHE A CA 1
ATOM 1802 C C . PHE A 1 246 ? -10.009 15.187 4.222 1.00 89.75 246 PHE A C 1
ATOM 1804 O O . PHE A 1 246 ? -10.128 16.231 3.576 1.00 89.75 246 PHE A O 1
ATOM 1811 N N . ASP A 1 247 ? -8.996 14.982 5.066 1.00 86.88 247 ASP A N 1
ATOM 1812 C CA . ASP A 1 247 ? -7.909 15.954 5.224 1.00 86.88 247 ASP A CA 1
ATOM 1813 C C . ASP A 1 247 ? -6.842 15.772 4.132 1.00 86.88 247 ASP A C 1
ATOM 1815 O O . ASP A 1 247 ? -6.004 14.873 4.177 1.00 86.88 247 ASP A O 1
ATOM 1819 N N . LEU A 1 248 ? -6.860 16.663 3.137 1.00 78.00 248 LEU A N 1
ATOM 1820 C CA . LEU A 1 248 ? -5.853 16.721 2.070 1.00 78.00 248 LEU A CA 1
ATOM 1821 C C . LEU A 1 248 ? -4.552 17.417 2.500 1.00 78.00 248 LEU A C 1
ATOM 1823 O O . LEU A 1 248 ? -3.564 17.374 1.765 1.00 78.00 248 LEU A O 1
ATOM 1827 N N . THR A 1 249 ? -4.560 18.108 3.641 1.00 73.06 249 THR A N 1
ATOM 1828 C CA . THR A 1 249 ? -3.401 18.839 4.166 1.00 73.06 249 THR A CA 1
ATOM 1829 C C . THR A 1 249 ? -2.525 17.979 5.071 1.00 73.06 249 THR A C 1
ATOM 1831 O O . THR A 1 249 ? -1.367 18.343 5.297 1.00 73.06 249 THR A O 1
ATOM 1834 N N . TYR A 1 250 ? -3.046 16.829 5.519 1.00 73.50 250 TYR A N 1
ATOM 1835 C CA . TYR A 1 250 ? -2.398 15.887 6.434 1.00 73.50 250 TYR A CA 1
ATOM 1836 C C . TYR A 1 250 ? -1.874 16.581 7.699 1.00 73.50 250 TYR A C 1
ATOM 1838 O O . TYR A 1 250 ? -0.761 16.316 8.167 1.00 73.50 250 TYR A O 1
ATOM 1846 N N . ASN A 1 251 ? -2.652 17.527 8.220 1.00 70.31 251 ASN A N 1
ATOM 1847 C CA . ASN A 1 251 ? -2.278 18.347 9.353 1.00 70.31 251 ASN A CA 1
ATOM 1848 C C . ASN A 1 251 ? -2.750 17.711 10.663 1.00 70.31 251 ASN A C 1
ATOM 1850 O O . ASN A 1 251 ? -3.804 18.050 11.191 1.00 70.31 251 ASN A O 1
ATOM 1854 N N . LEU A 1 252 ? -1.896 16.864 11.243 1.00 70.94 252 LEU A N 1
ATOM 1855 C CA . LEU A 1 252 ? -2.192 16.158 12.497 1.00 70.94 252 LEU A CA 1
ATOM 1856 C C . LEU A 1 252 ? -2.436 17.073 13.706 1.00 70.94 252 LEU A C 1
ATOM 1858 O O . LEU A 1 252 ? -2.968 16.626 14.723 1.00 70.94 252 LEU A O 1
ATOM 1862 N N . ARG A 1 253 ? -1.955 18.323 13.663 1.00 63.94 253 ARG A N 1
ATOM 1863 C CA . ARG A 1 253 ? -2.036 19.276 14.778 1.00 63.94 253 ARG A CA 1
ATOM 1864 C C . ARG A 1 253 ? -2.237 20.696 14.242 1.00 63.94 253 ARG A C 1
ATOM 1866 O O . ARG A 1 253 ? -1.269 21.366 13.889 1.00 63.94 253 ARG A O 1
ATOM 1873 N N . GLY A 1 254 ? -3.479 21.183 14.224 1.00 58.41 254 GLY A N 1
ATOM 1874 C CA . GLY A 1 254 ? -3.783 22.574 13.872 1.00 58.41 254 GLY A CA 1
ATOM 1875 C C . GLY A 1 254 ? -5.267 22.932 13.938 1.00 58.41 254 GLY A C 1
ATOM 1876 O O . GLY A 1 254 ? -6.112 22.081 14.191 1.00 58.41 254 GLY A O 1
ATOM 1877 N N . GLU A 1 255 ? -5.586 24.208 13.706 1.00 48.06 255 GLU A N 1
ATOM 1878 C CA . GLU A 1 255 ? -6.974 24.637 13.496 1.00 48.06 255 GLU A CA 1
ATOM 1879 C C . GLU A 1 255 ? -7.578 23.854 12.319 1.00 48.06 255 GLU A C 1
ATOM 1881 O O . GLU A 1 255 ? -6.970 23.769 11.252 1.00 48.06 255 GLU A O 1
ATOM 1886 N N . GLY A 1 256 ? -8.746 23.244 12.532 1.00 58.84 256 GLY A N 1
ATOM 1887 C CA . GLY A 1 256 ? -9.425 22.422 11.526 1.00 58.84 256 GLY A CA 1
ATOM 1888 C C . GLY A 1 256 ? -8.961 20.961 11.433 1.00 58.84 256 GLY A C 1
ATOM 1889 O O . GLY A 1 256 ? -9.526 20.218 10.637 1.00 58.84 256 GLY A O 1
ATOM 1890 N N . SER A 1 257 ? -8.027 20.490 12.279 1.00 64.06 257 SER A N 1
ATOM 1891 C CA . SER A 1 257 ? -7.620 19.062 12.337 1.00 64.06 257 SER A CA 1
ATOM 1892 C C . SER A 1 257 ? -8.726 18.109 12.827 1.00 64.06 257 SER A C 1
ATOM 1894 O O . SER A 1 257 ? -8.493 16.931 13.075 1.00 64.06 257 SER A O 1
ATOM 1896 N N . ASP A 1 258 ? -9.926 18.636 13.065 1.00 74.81 258 ASP A N 1
ATOM 1897 C CA . ASP A 1 258 ? -11.129 17.881 13.402 1.00 74.81 258 ASP A CA 1
ATOM 1898 C C . ASP A 1 258 ? -12.228 18.005 12.338 1.00 74.81 258 ASP A C 1
ATOM 1900 O O . ASP A 1 258 ? -13.269 17.360 12.487 1.00 74.81 258 ASP A O 1
ATOM 1904 N N . ASP A 1 259 ? -12.013 18.785 11.274 1.00 81.19 259 ASP A N 1
ATOM 1905 C CA . ASP A 1 259 ? -12.990 19.011 10.199 1.00 81.19 259 ASP A CA 1
ATOM 1906 C C . ASP A 1 259 ? -12.880 17.951 9.089 1.00 81.19 259 ASP A C 1
ATOM 1908 O O . ASP A 1 259 ? -13.829 17.707 8.335 1.00 81.19 259 ASP A O 1
ATOM 1912 N N . GLY A 1 260 ? -11.741 17.260 9.031 1.00 88.12 260 GLY A N 1
ATOM 1913 C CA . GLY A 1 260 ? -11.518 16.106 8.179 1.00 88.12 260 GLY A CA 1
ATOM 1914 C C . GLY A 1 260 ? -10.399 15.217 8.702 1.00 88.12 260 GLY A C 1
ATOM 1915 O O . GLY A 1 260 ? -9.665 15.608 9.603 1.00 88.12 260 GLY A O 1
ATOM 1916 N N . PHE A 1 261 ? -10.300 14.011 8.147 1.00 91.62 261 PHE A N 1
ATOM 1917 C CA . PHE A 1 261 ? -9.311 13.021 8.569 1.00 91.62 261 PHE A CA 1
ATOM 1918 C C . PHE A 1 261 ? -8.651 12.348 7.377 1.00 91.62 261 PHE A C 1
ATOM 1920 O O . PHE A 1 261 ? -9.337 11.912 6.450 1.00 91.62 261 PHE A O 1
ATOM 1927 N N . GLY A 1 262 ? -7.331 12.181 7.422 1.00 92.56 262 GLY A N 1
ATOM 1928 C CA . GLY A 1 262 ? -6.668 11.167 6.601 1.00 92.56 262 GLY A CA 1
ATOM 1929 C C . GLY A 1 262 ? -7.009 9.750 7.089 1.00 92.56 262 GLY A C 1
ATOM 1930 O O . GLY A 1 262 ? -7.347 9.554 8.256 1.00 92.56 262 GLY A O 1
ATOM 1931 N N . CYS A 1 263 ? -6.882 8.733 6.231 1.00 94.81 263 CYS A N 1
ATOM 1932 C CA . CYS A 1 263 ? -7.142 7.334 6.607 1.00 94.81 263 CYS A CA 1
ATOM 1933 C C . CYS A 1 263 ? -6.282 6.868 7.798 1.00 94.81 263 CYS A C 1
ATOM 1935 O O . CYS A 1 263 ? -6.804 6.395 8.807 1.00 94.81 263 CYS A O 1
ATOM 1937 N N . ALA A 1 264 ? -4.968 7.106 7.740 1.00 94.25 264 ALA A N 1
ATOM 1938 C CA . ALA A 1 264 ? -4.052 6.793 8.838 1.00 94.25 264 ALA A CA 1
ATOM 1939 C C . ALA A 1 264 ? -4.324 7.612 10.104 1.00 94.25 264 ALA A C 1
ATOM 1941 O O . ALA A 1 264 ? -4.185 7.092 11.208 1.00 94.25 264 ALA A O 1
ATOM 1942 N N . GLU A 1 265 ? -4.738 8.868 9.959 1.00 94.19 265 GLU A N 1
ATOM 1943 C CA . GLU A 1 265 ? -5.053 9.748 11.081 1.00 94.19 265 GLU A CA 1
ATOM 1944 C C . GLU A 1 265 ? -6.304 9.307 11.835 1.00 94.19 265 GLU A C 1
ATOM 1946 O O . GLU A 1 265 ? -6.263 9.209 13.061 1.00 94.19 265 GLU A O 1
ATOM 1951 N N . LEU A 1 266 ? -7.380 8.976 11.115 1.00 96.38 266 LEU A N 1
ATOM 1952 C CA . LEU A 1 266 ? -8.616 8.449 11.692 1.00 96.38 266 LEU A CA 1
ATOM 1953 C C . LEU A 1 266 ? -8.325 7.245 12.597 1.00 96.38 266 LEU A C 1
ATOM 1955 O O . LEU A 1 266 ? -8.731 7.213 13.762 1.00 96.38 266 LEU A O 1
ATOM 1959 N N . VAL A 1 267 ? -7.593 6.263 12.066 1.00 97.75 267 VAL A N 1
ATOM 1960 C CA . VAL A 1 267 ? -7.268 5.027 12.788 1.00 97.75 267 VAL A CA 1
ATOM 1961 C C . VAL A 1 267 ? -6.306 5.308 13.939 1.00 97.75 267 VAL A C 1
ATOM 19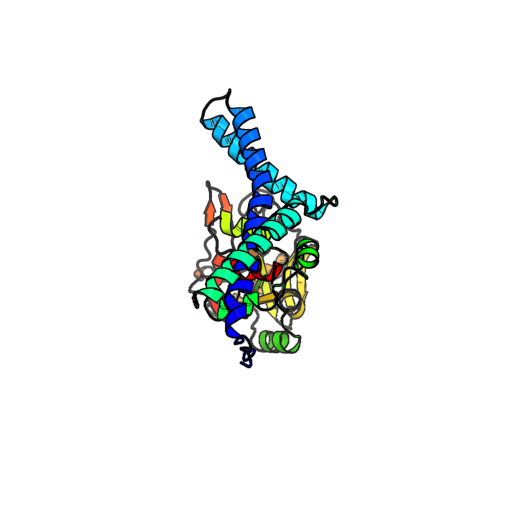63 O O . VAL A 1 267 ? -6.537 4.847 15.057 1.00 97.75 267 VAL A O 1
ATOM 1966 N N . TRP A 1 268 ? -5.265 6.110 13.710 1.00 97.12 268 TRP A N 1
ATOM 1967 C CA . TRP A 1 268 ? -4.315 6.499 14.751 1.00 97.12 268 TRP A CA 1
ATOM 1968 C C . TRP A 1 268 ? -5.005 7.191 15.925 1.00 97.12 268 TRP A C 1
ATOM 1970 O O . TRP A 1 268 ? -4.773 6.805 17.069 1.00 97.12 268 TRP A O 1
ATOM 1980 N N . LYS A 1 269 ? -5.871 8.174 15.668 1.00 95.56 269 LYS A N 1
ATOM 1981 C CA . LYS A 1 269 ? -6.576 8.934 16.707 1.00 95.56 269 LYS A CA 1
ATOM 1982 C C . LYS A 1 269 ? -7.516 8.042 17.510 1.00 95.56 269 LYS A C 1
ATOM 1984 O O . LYS A 1 269 ? -7.481 8.066 18.741 1.00 95.56 269 LYS A O 1
ATOM 1989 N N . SER A 1 270 ? -8.268 7.192 16.811 1.00 97.62 270 SER A N 1
ATOM 1990 C CA . SER A 1 270 ? -9.180 6.217 17.417 1.00 97.62 270 SER A CA 1
ATOM 1991 C C . SER A 1 270 ? -8.448 5.263 18.363 1.00 97.62 270 SER A C 1
ATOM 1993 O O . SER A 1 270 ? -8.843 5.082 19.516 1.00 97.62 270 SER A O 1
ATOM 1995 N N . LEU A 1 271 ? -7.325 4.701 17.908 1.00 98.25 271 LEU A N 1
ATOM 1996 C CA . LEU A 1 271 ? -6.506 3.791 18.706 1.00 98.25 271 LEU A CA 1
ATOM 1997 C C . LEU A 1 271 ? -5.768 4.502 19.840 1.00 98.25 271 LEU A C 1
ATOM 1999 O O . LEU A 1 271 ? -5.724 3.982 20.949 1.00 98.25 271 LEU A O 1
ATOM 2003 N N . SER A 1 272 ? -5.224 5.693 19.598 1.00 96.94 272 SER A N 1
ATOM 2004 C CA . SER A 1 272 ? -4.457 6.443 20.601 1.00 96.94 272 SER A CA 1
ATOM 2005 C C . SER A 1 272 ? -5.332 6.897 21.766 1.00 96.94 272 SER A C 1
ATOM 2007 O O . SER A 1 272 ? -4.867 6.938 22.904 1.00 96.94 272 SER A O 1
ATOM 2009 N N . ARG A 1 273 ? -6.611 7.198 21.508 1.00 96.25 273 ARG A N 1
ATOM 2010 C CA . ARG A 1 273 ? -7.573 7.554 22.554 1.00 96.25 273 ARG A CA 1
ATOM 2011 C C . ARG A 1 273 ? -8.038 6.339 23.357 1.00 96.25 273 ARG A C 1
ATOM 2013 O O . ARG A 1 273 ? -8.127 6.419 24.579 1.00 96.25 273 ARG A O 1
ATOM 2020 N N . ALA A 1 274 ? -8.346 5.233 22.684 1.00 97.69 274 ALA A N 1
ATOM 2021 C CA . ALA A 1 274 ? -8.913 4.045 23.323 1.00 97.69 274 ALA A CA 1
ATOM 2022 C C . ALA A 1 274 ? -7.864 3.123 23.969 1.00 97.69 274 ALA A C 1
ATOM 2024 O O . ALA A 1 274 ? -8.146 2.454 24.963 1.00 97.69 274 ALA A O 1
ATOM 2025 N N . ALA A 1 275 ? -6.663 3.076 23.399 1.00 97.81 275 ALA A N 1
ATOM 2026 C CA . ALA A 1 275 ? -5.587 2.159 23.756 1.00 97.81 275 ALA A CA 1
ATOM 2027 C C . ALA A 1 275 ? -4.211 2.860 23.672 1.00 97.81 275 ALA A C 1
ATOM 2029 O O . ALA A 1 275 ? -3.353 2.469 22.874 1.00 97.81 275 ALA A O 1
ATOM 2030 N N . PRO A 1 276 ? -3.958 3.894 24.499 1.00 97.19 276 PRO A N 1
ATOM 2031 C CA . PRO A 1 276 ? -2.718 4.676 24.448 1.00 97.19 276 PRO A CA 1
ATOM 2032 C C . PRO A 1 276 ? -1.452 3.835 24.671 1.00 97.19 276 PRO A C 1
ATOM 2034 O O . PRO A 1 276 ? -0.376 4.200 24.199 1.00 97.19 276 PRO A O 1
ATOM 2037 N N . GLN A 1 277 ? -1.561 2.678 25.334 1.00 97.81 277 GLN A N 1
ATOM 2038 C CA . GLN A 1 277 ? -0.433 1.770 25.549 1.00 97.81 277 GLN A CA 1
ATOM 2039 C C . GLN A 1 277 ? 0.143 1.166 24.257 1.00 97.81 277 GLN A C 1
ATOM 2041 O O . GLN A 1 277 ? 1.232 0.599 24.293 1.00 97.81 277 GLN A O 1
ATOM 2046 N N . LEU A 1 278 ? -0.560 1.275 23.121 1.00 97.06 278 LEU A N 1
ATOM 2047 C CA . LEU A 1 278 ? -0.059 0.811 21.824 1.00 97.06 278 LEU A CA 1
ATOM 2048 C C . LEU A 1 278 ? 1.165 1.612 21.344 1.00 97.06 278 LEU A C 1
ATOM 2050 O O . LEU A 1 278 ? 1.916 1.102 20.510 1.00 97.06 278 LEU A O 1
ATOM 2054 N N . GLY A 1 279 ? 1.388 2.827 21.867 1.00 95.94 279 GLY A N 1
ATOM 2055 C CA . GLY A 1 279 ? 2.576 3.637 21.567 1.00 95.94 279 GLY A CA 1
ATOM 2056 C C . GLY A 1 279 ? 2.696 3.996 20.085 1.00 95.94 279 GLY A C 1
ATOM 2057 O O . GLY A 1 279 ? 3.759 3.835 19.486 1.00 95.94 279 GLY A O 1
ATOM 2058 N N . LEU A 1 280 ? 1.584 4.396 19.462 1.00 94.94 280 LEU A N 1
ATOM 2059 C CA . LEU A 1 280 ? 1.553 4.784 18.054 1.00 94.94 280 LEU A CA 1
ATOM 2060 C C . LEU A 1 280 ? 2.107 6.204 17.902 1.00 94.94 280 LEU A C 1
ATOM 2062 O O . LEU A 1 280 ? 1.392 7.183 18.102 1.00 94.94 280 LEU A O 1
ATOM 2066 N N . GLU A 1 281 ? 3.380 6.310 17.539 1.00 92.25 281 GLU A N 1
ATOM 2067 C CA . GLU A 1 281 ? 4.068 7.595 17.415 1.00 92.25 281 GLU A CA 1
ATOM 2068 C C . GLU A 1 281 ? 4.089 8.084 15.957 1.00 92.25 281 GLU A C 1
ATOM 2070 O O . GLU A 1 281 ? 4.657 7.406 15.091 1.00 92.25 281 GLU A O 1
ATOM 2075 N N . PRO A 1 282 ? 3.519 9.267 15.656 1.00 90.56 282 PRO A N 1
ATOM 2076 C CA . PRO A 1 282 ? 3.714 9.917 14.368 1.00 90.56 282 PRO A CA 1
ATOM 2077 C C . PRO A 1 282 ? 5.196 10.181 14.090 1.00 90.56 282 PRO A C 1
ATOM 2079 O O . PRO A 1 282 ? 5.996 10.457 14.990 1.00 90.56 282 PRO A O 1
ATOM 2082 N N . ARG A 1 283 ? 5.573 10.170 12.813 1.00 85.69 283 ARG A N 1
ATOM 2083 C CA . ARG A 1 283 ? 6.927 10.534 12.393 1.00 85.69 283 ARG A CA 1
ATOM 2084 C C . ARG A 1 283 ? 7.071 12.048 12.334 1.00 85.69 283 ARG A C 1
ATOM 2086 O O . ARG A 1 283 ? 6.104 12.764 12.103 1.00 85.69 283 ARG A O 1
ATOM 2093 N N . LYS A 1 284 ? 8.303 12.538 12.489 1.00 84.88 284 LYS A N 1
ATOM 2094 C CA . LYS A 1 284 ? 8.647 13.959 12.341 1.00 84.88 284 LYS A CA 1
ATOM 2095 C C . LYS A 1 284 ? 9.557 14.164 11.141 1.00 84.88 284 LYS A C 1
ATOM 2097 O O . LYS A 1 284 ? 10.646 13.600 11.093 1.00 84.88 284 LYS A O 1
ATOM 2102 N N . LEU A 1 285 ? 9.136 15.007 10.203 1.00 78.81 285 LEU A N 1
ATOM 2103 C CA . LEU A 1 285 ? 9.938 15.444 9.062 1.00 78.81 285 LEU A CA 1
ATOM 2104 C C . LEU A 1 285 ? 9.905 16.970 9.005 1.00 78.81 285 LEU A C 1
ATOM 2106 O O . LEU A 1 285 ? 8.839 17.575 8.932 1.00 78.81 285 LEU A O 1
ATOM 2110 N N . LEU A 1 286 ? 11.082 17.598 9.081 1.00 81.56 286 LEU A N 1
ATOM 2111 C CA . LEU A 1 286 ? 11.232 19.062 9.083 1.00 81.56 286 LEU A CA 1
ATOM 2112 C C . LEU A 1 286 ? 10.352 19.771 10.138 1.00 81.56 286 LEU A C 1
ATOM 2114 O O . LEU A 1 286 ? 9.788 20.831 9.886 1.00 81.56 286 LEU A O 1
ATOM 2118 N N . GLY A 1 287 ? 10.212 19.166 11.322 1.00 81.25 287 GLY A N 1
ATOM 2119 C CA . GLY A 1 287 ? 9.415 19.708 12.430 1.00 81.25 287 GLY A CA 1
ATOM 2120 C C . GLY A 1 287 ? 7.901 19.509 12.301 1.00 81.25 287 GLY A C 1
ATOM 2121 O O . GLY A 1 287 ? 7.186 19.808 13.253 1.00 81.25 287 GLY A O 1
ATOM 2122 N N . LYS A 1 288 ? 7.414 18.966 11.179 1.00 79.56 288 LYS A N 1
ATOM 2123 C CA . LYS A 1 288 ? 6.012 18.578 11.007 1.00 79.56 288 LYS A CA 1
ATOM 2124 C C . LYS A 1 288 ? 5.823 17.108 11.344 1.00 79.56 288 LYS A C 1
ATOM 2126 O O . LYS A 1 288 ? 6.633 16.267 10.949 1.00 79.56 288 LYS A O 1
ATOM 2131 N N . GLU A 1 289 ? 4.764 16.818 12.085 1.00 85.75 289 GLU A N 1
ATOM 2132 C CA . GLU A 1 289 ? 4.340 15.448 12.336 1.00 85.75 289 GLU A CA 1
ATOM 2133 C C . GLU A 1 289 ? 3.500 14.948 11.165 1.00 85.75 289 GLU A C 1
ATOM 2135 O O . GLU A 1 289 ? 2.682 15.686 10.621 1.00 85.75 289 GLU A O 1
ATOM 2140 N N . PHE A 1 290 ? 3.718 13.700 10.777 1.00 83.62 290 PHE A N 1
ATOM 2141 C CA . PHE A 1 290 ? 2.949 13.031 9.742 1.00 83.62 290 PHE A CA 1
ATOM 2142 C C . PHE A 1 290 ? 2.790 11.554 10.105 1.00 83.62 290 PHE A C 1
ATOM 2144 O O . PHE A 1 290 ? 3.640 10.959 10.777 1.00 83.62 290 PHE A O 1
ATOM 2151 N N . LEU A 1 291 ? 1.676 10.969 9.677 1.00 87.69 291 LEU A N 1
ATOM 2152 C CA . LEU A 1 291 ? 1.383 9.558 9.876 1.00 87.69 291 LEU A CA 1
ATOM 2153 C C . LEU A 1 291 ? 1.616 8.809 8.580 1.00 87.69 291 LEU A C 1
ATOM 2155 O O . LEU A 1 291 ? 1.146 9.199 7.513 1.00 87.69 291 LEU A O 1
ATOM 2159 N N . THR A 1 292 ? 2.321 7.699 8.702 1.00 87.8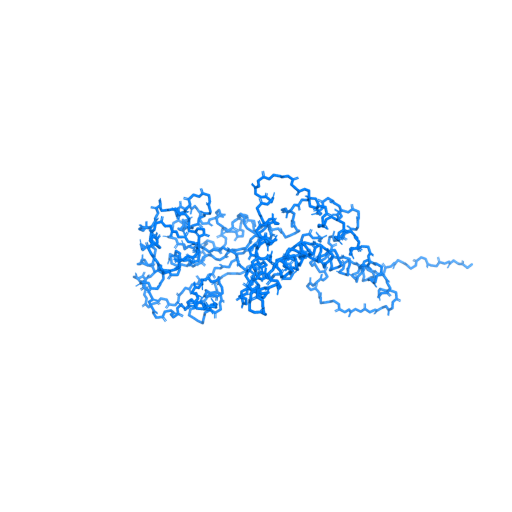1 292 THR A N 1
ATOM 2160 C CA . THR A 1 292 ? 2.516 6.735 7.630 1.00 87.81 292 THR A CA 1
ATOM 2161 C C . THR A 1 292 ? 2.044 5.376 8.106 1.00 87.81 292 THR A C 1
ATOM 2163 O O . THR A 1 292 ? 2.033 5.093 9.301 1.00 87.81 292 THR A O 1
ATOM 2166 N N . HIS A 1 293 ? 1.628 4.523 7.173 1.00 91.06 293 HIS A N 1
ATOM 2167 C CA . HIS A 1 293 ? 1.011 3.229 7.484 1.00 91.06 293 HIS A CA 1
ATOM 2168 C C . HIS A 1 293 ? 1.927 2.280 8.274 1.00 91.06 293 HIS A C 1
ATOM 2170 O O . HIS A 1 293 ? 1.461 1.366 8.954 1.00 91.06 293 HIS A O 1
ATOM 2176 N N . ASP A 1 294 ? 3.236 2.515 8.233 1.00 91.06 294 ASP A N 1
ATOM 2177 C CA . ASP A 1 294 ? 4.228 1.766 8.994 1.00 91.06 294 ASP A CA 1
ATOM 2178 C C . ASP A 1 294 ? 4.122 1.953 10.514 1.00 91.06 294 ASP A C 1
ATOM 2180 O O . ASP A 1 294 ? 4.557 1.062 11.245 1.00 91.06 294 ASP A O 1
ATOM 2184 N N . VAL A 1 295 ? 3.484 3.033 10.988 1.00 93.31 295 VAL A N 1
ATOM 2185 C CA . VAL A 1 295 ? 3.124 3.199 12.407 1.00 93.31 295 VAL A CA 1
ATOM 2186 C C . VAL A 1 295 ? 2.252 2.045 12.900 1.00 93.31 295 VAL A C 1
ATOM 2188 O O . VAL A 1 295 ? 2.274 1.727 14.083 1.00 93.31 295 VAL A O 1
ATOM 2191 N N . PHE A 1 296 ? 1.516 1.391 11.996 1.00 95.94 296 PHE A N 1
ATOM 2192 C CA . PHE A 1 296 ? 0.738 0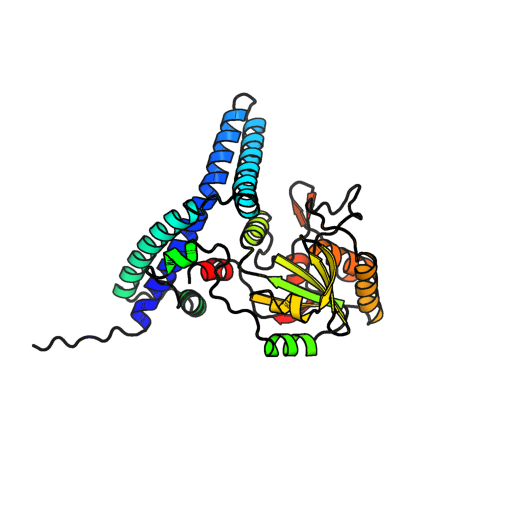.195 12.290 1.00 95.94 296 PHE A CA 1
ATOM 2193 C C . PHE A 1 296 ? 1.531 -1.066 11.939 1.00 95.94 296 PHE A C 1
ATOM 2195 O O . PHE A 1 296 ? 1.700 -1.942 12.781 1.00 95.94 296 PHE A O 1
ATOM 2202 N N . THR A 1 297 ? 2.064 -1.172 10.715 1.00 95.00 297 THR A N 1
ATOM 2203 C CA . THR A 1 297 ? 2.633 -2.448 10.235 1.00 95.00 297 THR A CA 1
ATOM 2204 C C . THR A 1 297 ? 3.950 -2.848 10.893 1.00 95.00 297 THR A C 1
ATOM 2206 O O . THR A 1 297 ? 4.308 -4.021 10.829 1.00 95.00 297 THR A O 1
ATOM 2209 N N . ASN A 1 298 ? 4.683 -1.898 11.480 1.00 94.06 298 ASN A N 1
ATOM 2210 C CA . ASN A 1 298 ? 5.965 -2.154 12.142 1.00 94.06 298 ASN A CA 1
ATOM 2211 C C . ASN A 1 298 ? 5.875 -2.032 13.671 1.00 94.06 298 ASN A C 1
ATOM 2213 O O . ASN A 1 298 ? 6.899 -2.119 14.349 1.00 94.06 298 ASN A O 1
ATOM 2217 N N . ASN A 1 299 ? 4.681 -1.801 14.222 1.00 95.50 299 ASN A N 1
ATOM 2218 C CA . ASN A 1 299 ? 4.511 -1.649 15.660 1.00 95.50 299 ASN A CA 1
ATOM 2219 C C . ASN A 1 299 ? 4.487 -3.029 16.346 1.00 95.50 299 ASN A C 1
ATOM 2221 O O . ASN A 1 299 ? 3.686 -3.880 15.961 1.00 95.50 299 ASN A O 1
ATOM 2225 N N . PRO A 1 300 ? 5.324 -3.269 17.373 1.00 97.25 300 PRO A N 1
ATOM 2226 C CA . PRO A 1 300 ? 5.382 -4.560 18.064 1.00 97.25 300 PRO A CA 1
ATOM 2227 C C . PRO A 1 300 ? 4.105 -4.902 18.849 1.00 97.25 300 PRO A C 1
ATOM 2229 O O . PRO A 1 300 ? 3.887 -6.064 19.177 1.00 97.25 300 PRO A O 1
ATOM 2232 N N . ASN A 1 301 ? 3.249 -3.916 19.128 1.00 98.00 301 ASN A N 1
ATOM 2233 C CA . ASN A 1 301 ? 1.941 -4.090 19.761 1.00 98.00 301 ASN A CA 1
ATOM 2234 C C . ASN A 1 301 ? 0.827 -4.397 18.743 1.00 98.00 301 ASN A C 1
ATOM 2236 O O . ASN A 1 301 ? -0.352 -4.299 19.078 1.00 98.00 301 ASN A O 1
ATOM 2240 N N . MET A 1 302 ? 1.182 -4.743 17.503 1.00 98.12 302 MET A N 1
ATOM 2241 C CA . MET A 1 302 ? 0.261 -5.175 16.454 1.00 98.12 302 MET A CA 1
ATOM 2242 C C . MET A 1 302 ? 0.585 -6.614 16.057 1.00 98.12 302 MET A C 1
ATOM 2244 O O . MET A 1 302 ? 1.700 -6.924 15.642 1.00 98.12 302 MET A O 1
ATOM 2248 N N . THR A 1 303 ? -0.396 -7.507 16.157 1.00 98.38 303 THR A N 1
ATOM 2249 C CA . THR A 1 303 ? -0.263 -8.895 15.695 1.00 98.38 303 THR A CA 1
ATOM 2250 C C . THR A 1 303 ? -0.807 -9.019 14.279 1.00 98.38 303 THR A C 1
ATOM 2252 O O . THR A 1 303 ? -1.926 -8.596 14.011 1.00 98.38 303 THR A O 1
ATOM 2255 N N . VAL A 1 304 ? -0.047 -9.619 13.363 1.00 98.56 304 VAL A N 1
ATOM 2256 C CA . VAL A 1 304 ? -0.540 -9.913 12.009 1.00 98.56 304 VAL A CA 1
ATOM 2257 C C . VAL A 1 304 ? -1.501 -11.101 12.070 1.00 98.56 304 VAL A C 1
ATOM 2259 O O . VAL A 1 304 ? -1.104 -12.194 12.467 1.00 98.56 304 VAL A O 1
ATOM 2262 N N . ILE A 1 305 ? -2.752 -10.886 11.665 1.00 98.56 305 ILE A N 1
ATOM 2263 C CA . ILE A 1 305 ? -3.790 -11.928 11.591 1.00 98.56 305 ILE A CA 1
ATOM 2264 C C . ILE A 1 305 ? -3.813 -12.572 10.205 1.00 98.56 305 ILE A C 1
ATOM 2266 O O . ILE A 1 305 ? -3.983 -13.786 10.066 1.00 98.56 305 ILE A O 1
ATOM 2270 N N . ASP A 1 306 ? -3.632 -11.753 9.173 1.00 98.56 306 ASP A N 1
ATOM 2271 C CA . ASP A 1 306 ? -3.580 -12.180 7.782 1.00 98.56 306 ASP A CA 1
ATOM 2272 C C . ASP A 1 306 ? -2.750 -11.175 6.957 1.00 98.56 306 ASP A C 1
ATOM 2274 O O . ASP A 1 306 ? -2.677 -9.995 7.305 1.00 98.56 306 ASP A O 1
ATOM 2278 N N . ASP A 1 307 ? -2.088 -11.641 5.900 1.00 97.94 307 ASP A N 1
ATOM 2279 C CA . ASP A 1 307 ? -1.217 -10.839 5.035 1.00 97.94 307 ASP A CA 1
ATOM 2280 C C . ASP A 1 307 ? -1.150 -11.473 3.639 1.00 97.94 307 ASP A C 1
ATOM 2282 O O . ASP A 1 307 ? -0.731 -12.624 3.485 1.00 97.94 307 ASP A O 1
ATOM 2286 N N . THR A 1 308 ? -1.539 -10.730 2.604 1.00 96.44 308 THR A N 1
ATOM 2287 C CA . THR A 1 308 ? -1.308 -11.128 1.204 1.00 96.44 308 THR A CA 1
ATOM 2288 C C . THR A 1 308 ? 0.125 -10.855 0.753 1.00 96.44 308 THR A C 1
ATOM 2290 O O . THR A 1 308 ? 0.532 -11.300 -0.317 1.00 96.44 308 THR A O 1
ATOM 2293 N N . GLY A 1 309 ? 0.895 -10.134 1.569 1.00 94.25 309 GLY A N 1
ATOM 2294 C CA . GLY A 1 309 ? 2.168 -9.539 1.213 1.00 94.25 309 GLY A CA 1
ATOM 2295 C C . GLY A 1 309 ? 1.958 -8.246 0.433 1.00 94.25 309 GLY A C 1
ATOM 2296 O O . GLY A 1 309 ? 1.024 -8.125 -0.343 1.00 94.25 309 GLY A O 1
ATOM 2297 N N . SER A 1 310 ? 2.849 -7.282 0.636 1.00 93.50 310 SER A N 1
ATOM 2298 C CA . SER A 1 310 ? 2.987 -6.106 -0.220 1.00 93.50 310 SER A CA 1
ATOM 2299 C C . SER A 1 310 ? 4.442 -5.663 -0.192 1.00 93.50 310 SER A C 1
ATOM 2301 O O . SER A 1 310 ? 5.114 -5.761 0.844 1.00 93.50 310 SER A O 1
ATOM 2303 N N . ASN A 1 311 ? 4.960 -5.218 -1.330 1.00 91.94 311 ASN A N 1
ATOM 2304 C CA . ASN A 1 311 ? 6.323 -4.728 -1.426 1.00 91.94 311 ASN A CA 1
ATOM 2305 C C . ASN A 1 311 ? 6.417 -3.714 -2.551 1.00 91.94 311 ASN A C 1
ATOM 2307 O O . ASN A 1 311 ? 6.263 -4.079 -3.708 1.00 91.94 311 ASN A O 1
ATOM 2311 N N . PHE A 1 312 ? 6.784 -2.483 -2.217 1.00 88.81 312 PHE A N 1
ATOM 2312 C CA . PHE A 1 312 ? 6.906 -1.400 -3.190 1.00 88.81 312 PHE A CA 1
ATOM 2313 C C . PHE A 1 312 ? 7.639 -1.773 -4.489 1.00 88.81 312 PHE A C 1
ATOM 2315 O O . PHE A 1 312 ? 7.187 -1.433 -5.576 1.00 88.81 312 PHE A O 1
ATOM 2322 N N . GLY A 1 313 ? 8.764 -2.492 -4.401 1.00 86.38 313 GLY A N 1
ATOM 2323 C CA . GLY A 1 313 ? 9.522 -2.886 -5.588 1.00 86.38 313 GLY A CA 1
ATOM 2324 C C . GLY A 1 313 ? 8.722 -3.807 -6.509 1.00 86.38 313 GLY A C 1
ATOM 2325 O O . GLY A 1 313 ? 8.682 -3.585 -7.718 1.00 86.38 313 GLY A O 1
ATOM 2326 N N . TYR A 1 314 ? 8.054 -4.811 -5.941 1.00 90.62 314 TYR A N 1
ATOM 2327 C CA . TYR A 1 314 ? 7.222 -5.743 -6.703 1.00 90.62 314 TYR A CA 1
ATOM 2328 C C . TYR A 1 314 ? 5.906 -5.103 -7.165 1.00 90.62 314 TYR A C 1
ATOM 2330 O O . TYR A 1 314 ? 5.550 -5.248 -8.330 1.00 90.62 314 TYR A O 1
ATOM 2338 N N . ASN A 1 315 ? 5.260 -4.294 -6.323 1.00 90.38 315 ASN A N 1
ATOM 2339 C CA . ASN A 1 315 ? 4.088 -3.486 -6.677 1.00 90.38 315 ASN A CA 1
ATOM 2340 C C . ASN A 1 315 ? 4.389 -2.548 -7.853 1.00 90.38 315 ASN A C 1
ATOM 2342 O O . ASN A 1 315 ? 3.576 -2.368 -8.755 1.00 90.38 315 ASN A O 1
ATOM 2346 N N . TYR A 1 316 ? 5.589 -1.962 -7.893 1.00 88.06 316 TYR A N 1
ATOM 2347 C CA . TYR A 1 316 ? 5.975 -1.123 -9.018 1.00 88.06 316 TYR A CA 1
ATOM 2348 C C . TYR A 1 316 ? 6.245 -1.943 -10.284 1.00 88.06 316 TYR A C 1
ATOM 2350 O O . TYR A 1 316 ? 5.827 -1.555 -11.377 1.00 88.06 316 TYR A O 1
ATOM 2358 N N . LEU A 1 317 ? 6.911 -3.094 -10.154 1.00 89.62 317 LEU A N 1
ATOM 2359 C CA . LEU A 1 317 ? 7.197 -3.993 -11.276 1.00 89.62 317 LEU A CA 1
ATOM 2360 C C . LEU A 1 317 ? 5.942 -4.624 -11.884 1.00 89.62 317 LEU A C 1
ATOM 2362 O O . LEU A 1 317 ? 5.925 -4.899 -13.090 1.00 89.62 317 LEU A O 1
ATOM 2366 N N . SER A 1 318 ? 4.884 -4.818 -11.098 1.00 93.50 318 SER A N 1
ATOM 2367 C CA . SER A 1 318 ? 3.624 -5.393 -11.572 1.00 93.50 318 SER A CA 1
ATOM 2368 C C . SER A 1 318 ? 2.978 -4.545 -12.677 1.00 93.50 318 SER A C 1
ATOM 2370 O O . SER A 1 318 ? 2.263 -5.080 -13.523 1.00 93.50 318 SER A O 1
ATOM 2372 N N . LYS A 1 319 ? 3.308 -3.245 -12.760 1.00 90.88 319 LYS A N 1
ATOM 2373 C CA . LYS A 1 319 ? 2.862 -2.322 -13.822 1.00 90.88 319 LYS A CA 1
ATOM 2374 C C . LYS A 1 319 ? 3.471 -2.579 -15.202 1.00 90.88 319 LYS A C 1
ATOM 2376 O O . LYS A 1 319 ? 3.024 -1.996 -16.192 1.00 90.88 319 LYS A O 1
ATOM 2381 N N . PHE A 1 320 ? 4.522 -3.385 -15.285 1.00 92.88 320 PHE A N 1
ATOM 2382 C CA . PHE A 1 320 ? 5.242 -3.666 -16.534 1.00 92.88 320 PHE A CA 1
ATOM 2383 C C . PHE A 1 320 ? 5.200 -5.158 -16.881 1.00 92.88 320 PHE A C 1
ATOM 2385 O O . PHE A 1 320 ? 5.281 -5.542 -18.057 1.00 92.88 320 PHE A O 1
ATOM 2392 N N . SER A 1 321 ? 5.036 -5.983 -15.850 1.00 89.75 321 SER A N 1
ATOM 2393 C CA . SER A 1 321 ? 4.985 -7.442 -15.904 1.00 89.75 321 SER A CA 1
ATOM 2394 C C . SER A 1 321 ? 3.631 -7.971 -16.300 1.00 89.75 321 SER A C 1
ATOM 2396 O O . SER A 1 321 ? 2.663 -7.194 -16.305 1.00 89.75 321 SER A O 1
#

Secondary structure (DSSP, 8-state):
---------GGGGHHHHHHHHHHHHHHHHHHHHHHHHHHHHHHHHHTGGG-HHHHHHHHHHHHHHHHHHHHHHHHHS----HHHHHHHHHHHHHHHHHHHHHHHTT---S-HHHHHHTTT--TTTHHHHHH-TT--SSPPPPHHHHHHHHTT--TT-EEEEE-GGGHHHHHHHHHTTS-TT--EEEEEEETTEEEEEETTTEEEEEEHHHHHHTSSEEEEEEE--SSHHHHHHHHHHHHTTTT-B--SS--SSSTTTTTB--HHHHHHHHHHHH-GGG--PPEEETTEEE--THHHHT-TTEEEEEE----HHHHHHTTT-

Foldseek 3Di:
DDPPPPPQPPLLCQQLLLLLLVQLLVQLVCLLQVQLQVQLCVQLVVQVVVDDVSSNVRSVVRSVVSLVCSVVCVVDPCPFSVSSQVRSLVRSVVRSVVSNVCSVVVDDDDDPVSSVLRVPFDSVCQNVLSRDLQFFQQAADDLVRLVVVVVLDDQLKKKWFAALSVLSQLVVCVVQVHQSQTRAMWTHHDPQWIFFQDQVFFTAIDGVSCVRRVHRWIWIKDFLDPDVQLSNQLSVQLVVLHRAHADPPQQLDDVCNSRGYHRQSSNCVSNCVSPVVQVQAFDDDPNGGGDDPCSAVVRPRIDTSDTPDTHSVSSSSRSRD

=== Feature glossary ===
Key to the feature types in this record:

Secondary structure (8-state, DSSP). Secondary structure is the local, repeating backbone conformation. DSSP classifies it into eight states by reading the hydrogen-bond network: three helix types (H, G, I), two β types (E, B), two non-regular types (T, S), and unstructured coil (-).

Backbone torsions (φ/ψ). Backbone dihedral angles. Every residue except chain termini has a φ (preceding-C → N → Cα → C) and a ψ (N → Cα → C → next-N). They are reported in degrees following the IUPAC sign convention. Secondary structure is essentially a statement about which (φ, ψ) basin each residue occupies.

Predicted aligned error. Predicted Aligned Error (PAE) is an AlphaFold confidence matrix: entry (i, j) is the expected error in the position of residue j, in ångströms, when the prediction is superimposed on the true structure at residue i. Low PAE within a block of residues means that block is internally rigid and well-predicted; high PAE between two blocks means their relative placement is uncertain even if each block individually is confident.

B-factor. B-factor (Debye–Waller factor) reflects atomic displacement in the crystal lattice. It is an experimental observable (units Å²), not a prediction; low values mean the atom is pinned down, high values mean it moves or is heterogeneous across the crystal.

Secondary structure (3-state, P-SEA). Three-state secondary structure (P-SEA) collapses the eight DSSP classes into helix (a), strand (b), and coil (c). P-SEA assigns these from Cα geometry alone — distances and angles — without requiring backbone oxygens, so it works on any Cα trace.

Sequence. Primary structure: the covalent order of the twenty standard amino acids along the backbone. Two proteins with the same sequence will (almost always) fold to the same structure; two with 30% identity often share a fold but not the details.

pLDDT. pLDDT is the predicted lDDT-Cα score: AlphaFold's confidence that the local environment of each residue (all inter-atomic distances within 15 Å) is correctly placed. It is a per-residue number between 0 and 100, with higher meaning more reliable.

InterPro / GO / CATH / organism. Functional annotations link the protein to curated databases. InterPro entries identify conserved domains and families by matching the sequence against member-database signatures (Pfam, PROSITE, CDD, …). Gene Ontology (GO) terms describe molecular function, biological process, and cellular component in a controlled vocabulary. CATH places the structure in a hierarchical fold classification (Class/Architecture/Topology/Homologous-superfamily). The organism is the source species.

Contact-map, Ramachandran, and PAE plots. Three diagnostic plots accompany the record. The Cα contact map visualizes the tertiary structure as a 2D adjacency matrix (8 Å cutoff, sequence-local contacts suppressed). The Ramachandran plot shows the distribution of backbone (φ, ψ) torsions, with points in the α and β basins reflecting secondary structure content. The PAE plot shows AlphaFold's inter-residue confidence as a color matrix.

mmCIF coordinates. The mmCIF table is the protein's shape written out atom by atom. For each backbone N, Cα, C, and carbonyl O, it records an (x, y, z) coordinate triple in Å plus the residue type, chain letter, and residue number.

Radius of gyration, Cα contacts, bounding box. Three whole-structure scalars: the radius of gyration (RMS distance of Cα from centroid, in Å), the count of Cα–Cα contacts (pairs closer than 8 Å and separated by more than four residues in sequence — i.e. tertiary, not local, contacts), and the bounding-box dimensions. Together they distinguish compact globular folds from extended fibres or disordered chains.

Foldseek 3Di. The Foldseek 3Di string encodes local tertiary geometry as a 20-letter alphabet — one character per residue — derived from the relative positions of nearby Cα atoms. Unlike the amino-acid sequence, 3Di is a direct function of the 3D structure, so two proteins with the same fold have similar 3Di strings even at low sequence identity.

Rendered structure images. Six rendered views sh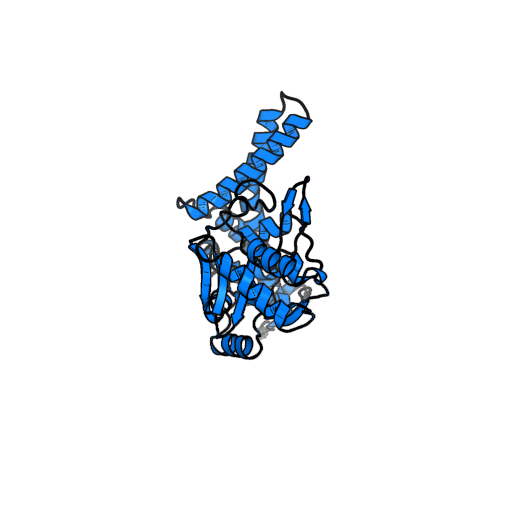ow the 3D structure from the faces of a cube — i.e. along ±x, ±y, ±z. Rendering representation is drawn randomly per protein from cartoon (secondary-structure ribbons), sticks (backbone bonds), or molecular surface; coloring is either N→C rainbow (blue at the N-terminus through red at the C-terminus) or one color per chain.

Nearest PDB structures. The Foldseek neighbor list gives the closest experimentally determined structures in the PDB, ranked by structural alignment. TM-score near 1 means near-identical fold; near 0.3 means only rough topology match. This is how one finds what a novel AlphaFold prediction most resembles in the solved-structure universe.

Solvent-accessible surface area. SASA measures how much of the protein is reachable by solvent. It is computed by rolling a water-sized probe over the atomic surface and summing the exposed area (Å²). Per-residue SASA distinguishes core (buried, low SASA) from surface (exposed, high SASA) residues; total SASA is a whole-molecule size measure.